Protein AF-A0A5C3QZ21-F1 (afdb_monomer)

Structure (mmCIF, N/CA/C/O backbone):
data_AF-A0A5C3QZ21-F1
#
_entry.id   AF-A0A5C3QZ21-F1
#
loop_
_atom_site.group_PDB
_atom_site.id
_atom_site.type_symbol
_atom_site.label_atom_id
_atom_site.label_alt_id
_atom_site.label_comp_id
_atom_site.label_asym_id
_atom_site.label_entity_id
_atom_site.label_seq_id
_atom_site.pdbx_PDB_ins_code
_atom_site.Cartn_x
_atom_site.Cartn_y
_atom_site.Cartn_z
_atom_site.occupancy
_atom_site.B_iso_or_equiv
_atom_site.auth_seq_id
_atom_site.auth_comp_id
_atom_site.auth_asym_id
_atom_site.auth_atom_id
_atom_site.pdbx_PDB_model_num
ATOM 1 N N . MET A 1 1 ? 13.013 0.382 -29.337 1.00 57.94 1 MET A N 1
ATOM 2 C CA . MET A 1 1 ? 13.578 0.564 -27.973 1.00 57.94 1 MET A CA 1
ATOM 3 C C . MET A 1 1 ? 12.840 1.622 -27.155 1.00 57.94 1 MET A C 1
ATOM 5 O O . MET A 1 1 ? 12.532 1.332 -26.008 1.00 57.94 1 MET A O 1
ATOM 9 N N . VAL A 1 2 ? 12.496 2.781 -27.731 1.00 67.44 2 VAL A N 1
ATOM 10 C CA . VAL A 1 2 ? 11.759 3.866 -27.044 1.00 67.44 2 VAL A CA 1
ATOM 11 C C . VAL A 1 2 ? 1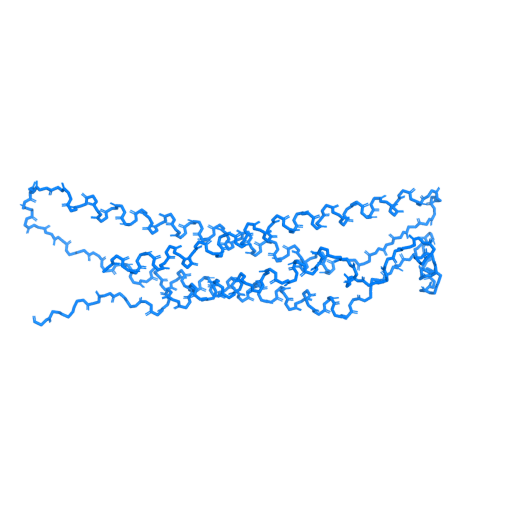0.455 3.378 -26.386 1.00 67.44 2 VAL A C 1
ATOM 13 O O . VAL A 1 2 ? 10.242 3.625 -25.206 1.00 67.44 2 VAL A O 1
ATOM 16 N N . SER A 1 3 ? 9.655 2.557 -27.076 1.00 82.06 3 SER A N 1
ATOM 17 C CA . SER A 1 3 ? 8.387 2.019 -26.542 1.00 82.06 3 SER A CA 1
ATOM 18 C C . SER A 1 3 ? 8.519 1.257 -25.203 1.00 82.06 3 SER A C 1
ATOM 20 O O . SER A 1 3 ? 7.665 1.410 -24.334 1.00 82.06 3 SER A O 1
ATOM 22 N N . ARG A 1 4 ? 9.615 0.512 -24.964 1.00 83.12 4 ARG A N 1
ATOM 23 C CA . ARG A 1 4 ? 9.797 -0.258 -23.711 1.00 83.12 4 ARG A CA 1
ATOM 24 C C . ARG A 1 4 ? 10.093 0.633 -22.506 1.00 83.12 4 ARG A C 1
ATOM 26 O O . ARG A 1 4 ? 9.581 0.360 -21.426 1.00 83.12 4 ARG A O 1
ATOM 33 N N . ALA A 1 5 ? 10.920 1.664 -22.682 1.00 81.38 5 ALA A N 1
ATOM 34 C CA . ALA A 1 5 ? 11.262 2.586 -21.601 1.00 81.38 5 ALA A CA 1
ATOM 35 C C . ALA A 1 5 ? 10.038 3.410 -21.177 1.00 81.38 5 ALA A C 1
ATOM 37 O O . ALA A 1 5 ? 9.769 3.533 -19.986 1.00 81.38 5 ALA A O 1
ATOM 38 N N . PHE A 1 6 ? 9.251 3.884 -22.147 1.00 85.88 6 PHE A N 1
ATOM 39 C CA . PHE A 1 6 ? 7.991 4.578 -21.876 1.00 85.88 6 PHE A CA 1
ATOM 40 C C . PHE A 1 6 ? 6.976 3.681 -21.155 1.00 85.88 6 PHE A C 1
ATOM 42 O O . PHE A 1 6 ? 6.402 4.111 -20.158 1.00 85.88 6 PHE A O 1
ATOM 49 N N . ALA A 1 7 ? 6.812 2.425 -21.590 1.00 88.69 7 ALA A N 1
ATOM 50 C CA . ALA A 1 7 ? 5.927 1.473 -20.917 1.00 88.69 7 ALA A CA 1
ATOM 51 C C . ALA A 1 7 ? 6.338 1.222 -19.455 1.00 88.69 7 ALA A C 1
ATOM 53 O O . ALA A 1 7 ? 5.483 1.207 -18.576 1.00 88.69 7 ALA A O 1
ATOM 54 N N . LEU A 1 8 ? 7.642 1.081 -19.179 1.00 87.31 8 LEU A N 1
ATOM 55 C CA . LEU A 1 8 ? 8.152 0.900 -17.814 1.00 87.31 8 LEU A CA 1
ATOM 56 C C . LEU A 1 8 ? 7.907 2.119 -16.930 1.00 87.31 8 LEU A C 1
ATOM 58 O O . LEU A 1 8 ? 7.457 1.962 -15.802 1.00 87.31 8 LEU A O 1
ATOM 62 N N . ILE A 1 9 ? 8.185 3.323 -17.433 1.00 88.31 9 ILE A N 1
ATOM 63 C CA . ILE A 1 9 ? 7.966 4.560 -16.673 1.00 88.31 9 ILE A CA 1
ATOM 64 C C . ILE A 1 9 ? 6.479 4.716 -16.336 1.00 88.31 9 ILE A C 1
ATOM 66 O O . ILE A 1 9 ? 6.147 5.034 -15.199 1.00 88.31 9 ILE A O 1
ATOM 70 N N . PHE A 1 10 ? 5.590 4.433 -17.292 1.00 91.50 10 PHE A N 1
ATOM 71 C CA . PHE A 1 10 ? 4.145 4.492 -17.076 1.00 91.50 10 PHE A CA 1
ATOM 72 C C . PHE A 1 10 ? 3.657 3.437 -16.071 1.00 91.50 10 PHE A C 1
ATOM 74 O O . PHE A 1 10 ? 2.868 3.743 -15.180 1.00 91.50 10 PHE A O 1
ATOM 81 N N . LEU A 1 11 ? 4.148 2.199 -16.174 1.00 91.81 11 LEU A N 1
ATOM 82 C CA . LEU A 1 11 ? 3.807 1.128 -15.233 1.00 91.81 11 LEU A CA 1
ATOM 83 C C . LEU A 1 11 ? 4.294 1.434 -13.813 1.00 91.81 11 LEU A C 1
ATOM 85 O O . LEU A 1 11 ? 3.572 1.159 -12.864 1.00 91.81 11 LEU A O 1
ATOM 89 N N . LEU A 1 12 ? 5.470 2.050 -13.669 1.00 89.88 12 LEU A N 1
ATOM 90 C CA . LEU A 1 12 ? 6.049 2.425 -12.377 1.00 89.88 12 LEU A CA 1
ATOM 91 C C . LEU A 1 12 ? 5.433 3.707 -11.790 1.00 89.88 12 LEU A C 1
ATOM 93 O O . LEU A 1 12 ? 5.387 3.856 -10.573 1.00 89.88 12 LEU A O 1
ATOM 97 N N . SER A 1 13 ? 4.907 4.632 -12.598 1.00 92.12 13 SER A N 1
ATOM 98 C CA . SER A 1 13 ? 4.327 5.877 -12.070 1.00 92.12 13 SER A CA 1
ATOM 99 C C . SER A 1 13 ? 3.035 5.654 -11.274 1.00 92.12 13 SER A C 1
ATOM 101 O O . SER A 1 13 ? 2.774 6.363 -10.304 1.00 92.12 13 SER A O 1
ATOM 103 N N . HIS A 1 14 ? 2.230 4.659 -11.656 1.00 91.94 14 HIS A N 1
ATOM 104 C CA . HIS A 1 14 ? 0.962 4.329 -10.996 1.00 91.94 14 HIS A CA 1
ATOM 105 C C . HIS A 1 14 ? 1.117 3.797 -9.559 1.00 91.94 14 HIS A C 1
ATOM 107 O O . HIS A 1 14 ? 0.496 4.371 -8.662 1.00 91.94 14 HIS A O 1
ATOM 113 N N . PRO A 1 15 ? 1.934 2.758 -9.282 1.00 89.38 15 PRO A N 1
ATOM 114 C CA . PRO A 1 15 ? 2.138 2.270 -7.920 1.00 89.38 15 PRO A CA 1
ATOM 115 C C . PRO A 1 15 ? 2.811 3.322 -7.034 1.00 89.38 15 PRO A C 1
ATOM 117 O O . PRO A 1 15 ? 2.528 3.369 -5.842 1.00 89.38 15 PRO A O 1
ATOM 120 N N . PHE A 1 16 ? 3.626 4.217 -7.603 1.00 92.75 16 PHE A N 1
ATOM 121 C CA . PHE A 1 16 ? 4.168 5.363 -6.872 1.00 92.75 16 PHE A CA 1
ATOM 122 C C . PHE A 1 16 ? 3.063 6.321 -6.401 1.00 92.75 16 PHE A C 1
ATOM 124 O O . PHE A 1 16 ? 2.959 6.601 -5.208 1.00 92.75 16 PHE A O 1
ATOM 131 N N . ALA A 1 17 ? 2.210 6.795 -7.316 1.00 94.94 17 ALA A N 1
ATOM 132 C CA . ALA A 1 17 ? 1.131 7.720 -6.972 1.00 94.94 17 ALA A CA 1
ATOM 133 C C . ALA A 1 17 ? 0.145 7.092 -5.974 1.00 94.94 17 ALA A C 1
ATOM 135 O O . ALA A 1 17 ? -0.210 7.709 -4.969 1.00 94.94 17 ALA A O 1
ATOM 136 N N . LEU A 1 18 ? -0.250 5.839 -6.212 1.00 91.62 18 LEU A N 1
ATOM 137 C CA . LEU A 1 18 ? -1.140 5.107 -5.315 1.00 91.62 18 LEU A CA 1
ATOM 138 C C . LEU A 1 18 ? -0.490 4.847 -3.956 1.00 91.62 18 LEU A C 1
ATOM 140 O O . LEU A 1 18 ? -1.166 4.977 -2.942 1.00 91.62 18 LEU A O 1
ATOM 144 N N . GLY A 1 19 ? 0.802 4.532 -3.906 1.00 90.06 19 GLY A N 1
ATOM 145 C CA . GLY A 1 19 ? 1.524 4.338 -2.653 1.00 90.06 19 GLY A CA 1
ATOM 146 C C . GLY A 1 19 ? 1.541 5.597 -1.779 1.00 90.06 19 GLY A C 1
ATOM 147 O O . GLY A 1 19 ? 1.258 5.503 -0.585 1.00 90.06 19 GLY A O 1
ATOM 148 N N . ILE A 1 20 ? 1.753 6.780 -2.372 1.00 93.19 20 ILE A N 1
ATOM 149 C CA . ILE A 1 20 ? 1.677 8.069 -1.659 1.00 93.19 20 ILE A CA 1
ATOM 150 C C . ILE A 1 20 ? 0.263 8.336 -1.142 1.00 93.19 20 ILE A C 1
ATOM 152 O O . ILE A 1 20 ? 0.100 8.707 0.020 1.00 93.19 20 ILE A O 1
ATOM 156 N N . ILE A 1 21 ? -0.759 8.132 -1.981 1.00 93.06 21 ILE A N 1
ATOM 157 C CA . ILE A 1 21 ? -2.159 8.322 -1.577 1.00 93.06 21 ILE A CA 1
ATOM 158 C C . ILE A 1 21 ? -2.499 7.394 -0.404 1.00 93.06 21 ILE A C 1
ATOM 160 O O . ILE A 1 21 ? -3.090 7.840 0.575 1.00 93.06 21 ILE A O 1
ATOM 164 N N . GLY A 1 22 ? -2.080 6.127 -0.462 1.00 87.94 22 GLY A N 1
ATOM 165 C CA . GLY A 1 22 ? -2.315 5.168 0.619 1.00 87.94 22 GLY A CA 1
ATOM 166 C C . GLY A 1 22 ? -1.595 5.525 1.910 1.00 87.94 22 GLY A C 1
ATOM 167 O O . GLY A 1 22 ? -2.180 5.414 2.983 1.00 87.94 22 GLY A O 1
ATOM 168 N N . LEU A 1 23 ? -0.364 6.026 1.815 1.00 88.25 23 LEU A N 1
ATOM 169 C CA . LEU A 1 23 ? 0.377 6.515 2.973 1.00 88.25 23 LEU A CA 1
ATOM 170 C C . LEU A 1 23 ? -0.319 7.726 3.615 1.00 88.25 23 LEU A C 1
ATOM 172 O O . LEU A 1 23 ? -0.488 7.760 4.832 1.00 88.25 23 LEU A O 1
ATOM 176 N N . ALA A 1 24 ? -0.784 8.683 2.808 1.00 90.69 24 ALA A N 1
ATOM 177 C CA . ALA A 1 24 ? -1.513 9.852 3.298 1.00 90.69 24 ALA A CA 1
ATOM 178 C C . ALA A 1 24 ? -2.844 9.466 3.968 1.00 90.69 24 ALA A C 1
ATOM 180 O O . ALA A 1 24 ? -3.137 9.928 5.071 1.00 90.69 24 ALA A O 1
ATOM 181 N N . LEU A 1 25 ? -3.626 8.581 3.338 1.00 89.31 25 LEU A N 1
ATOM 182 C CA . LEU A 1 25 ? -4.877 8.072 3.907 1.00 89.31 25 LEU A CA 1
ATOM 183 C C . LEU A 1 25 ? -4.639 7.295 5.209 1.00 89.31 25 LEU A C 1
ATOM 185 O O . LEU A 1 25 ? -5.408 7.458 6.155 1.00 89.31 25 LEU A O 1
ATOM 189 N N . GLY A 1 26 ? -3.563 6.505 5.277 1.00 85.44 26 GLY A N 1
ATOM 190 C CA . GLY A 1 26 ? -3.147 5.803 6.490 1.00 85.44 26 GLY A CA 1
ATOM 191 C C . GLY A 1 26 ? -2.875 6.767 7.645 1.00 85.44 26 GLY A C 1
ATOM 192 O O . GLY A 1 26 ? -3.439 6.603 8.723 1.00 85.44 26 GLY A O 1
ATOM 193 N N . ILE A 1 27 ? -2.097 7.829 7.412 1.00 88.00 27 ILE A N 1
ATOM 194 C CA . ILE A 1 27 ? -1.799 8.844 8.440 1.00 88.00 27 ILE A CA 1
ATOM 195 C C . ILE A 1 27 ? -3.074 9.548 8.924 1.00 88.00 27 ILE A C 1
ATOM 197 O O . ILE A 1 27 ? -3.270 9.696 10.130 1.00 88.00 27 ILE A O 1
ATOM 201 N N . VAL A 1 28 ? -3.965 9.946 8.010 1.00 89.56 28 VAL A N 1
ATOM 202 C CA . VAL A 1 28 ? -5.233 10.602 8.378 1.00 89.56 28 VAL A CA 1
ATOM 203 C C . VAL A 1 28 ? -6.127 9.665 9.195 1.00 89.56 28 VAL A C 1
ATOM 205 O O . VAL A 1 28 ? -6.754 10.098 10.163 1.00 89.56 28 VAL A O 1
ATOM 208 N N . ALA A 1 29 ? -6.177 8.377 8.846 1.00 84.19 29 ALA A N 1
ATOM 209 C CA . ALA A 1 29 ? -6.918 7.386 9.619 1.00 84.19 29 ALA A CA 1
ATOM 210 C C . ALA A 1 29 ? -6.348 7.235 11.041 1.00 84.19 29 ALA A C 1
ATOM 212 O O . ALA A 1 29 ? -7.118 7.213 12.001 1.00 84.19 29 ALA A O 1
ATOM 213 N N . LEU A 1 30 ? -5.017 7.209 11.186 1.00 83.44 30 LEU A N 1
ATOM 214 C CA . LEU A 1 30 ? -4.339 7.140 12.487 1.00 83.44 30 LEU A CA 1
ATOM 215 C C . LEU A 1 30 ? -4.636 8.363 13.367 1.00 83.44 30 LEU A C 1
ATOM 217 O O . LEU A 1 30 ? -4.886 8.212 14.561 1.00 83.44 30 LEU A O 1
ATOM 221 N N . GLN A 1 31 ? -4.658 9.565 12.785 1.00 89.44 31 GLN A N 1
ATOM 222 C CA . GLN A 1 31 ? -5.007 10.787 13.516 1.00 89.44 31 GLN A CA 1
ATOM 223 C C . GLN A 1 31 ? -6.442 10.740 14.044 1.00 89.44 31 GLN A C 1
ATOM 225 O O . GLN A 1 31 ? -6.661 10.984 15.227 1.00 89.44 31 GLN A O 1
ATOM 230 N N . ARG A 1 32 ? -7.409 10.345 13.205 1.00 85.88 32 ARG A N 1
ATOM 231 C CA . ARG A 1 32 ? -8.817 10.233 13.620 1.00 85.88 32 ARG A CA 1
ATOM 232 C C . ARG A 1 32 ? -9.031 9.178 14.703 1.00 85.88 32 ARG A C 1
ATOM 234 O O . ARG A 1 32 ? -9.816 9.403 15.616 1.00 85.88 32 ARG A O 1
ATOM 241 N N . LEU A 1 33 ? -8.315 8.056 14.628 1.00 80.88 33 LEU A N 1
ATOM 242 C CA . LEU A 1 33 ? -8.335 7.031 15.677 1.00 80.88 33 LEU A CA 1
ATOM 243 C C . LEU A 1 33 ? -7.851 7.596 17.019 1.00 80.88 33 LEU A C 1
ATOM 245 O O . LEU A 1 33 ? -8.489 7.374 18.046 1.00 80.88 33 LEU A O 1
ATOM 249 N N . ASN A 1 34 ? -6.770 8.378 17.002 1.00 85.25 34 ASN A N 1
ATOM 250 C CA . ASN A 1 34 ? -6.243 9.018 18.204 1.00 85.25 34 ASN A CA 1
ATOM 251 C C . ASN A 1 34 ? -7.202 10.089 18.764 1.00 85.25 34 ASN A C 1
ATOM 253 O O . ASN A 1 34 ? -7.391 10.174 19.974 1.00 85.25 34 ASN A O 1
ATOM 257 N N . GLU A 1 35 ? -7.857 10.872 17.901 1.00 89.06 35 GLU A N 1
ATOM 258 C CA . GLU A 1 35 ? -8.880 11.848 18.308 1.00 89.06 35 GLU A CA 1
ATOM 259 C C . GLU A 1 35 ? -10.107 11.176 18.945 1.00 89.06 35 GLU A C 1
ATOM 261 O O . GLU A 1 35 ? -10.605 11.653 19.966 1.00 89.06 35 GLU A O 1
ATOM 266 N N . GLU A 1 36 ? -10.589 10.058 18.384 1.00 83.38 36 GLU A N 1
ATOM 267 C CA . GLU A 1 36 ? -11.675 9.264 18.979 1.00 83.38 36 GLU A CA 1
ATOM 268 C C . GLU A 1 36 ? -11.282 8.757 20.374 1.00 83.38 36 GLU A C 1
ATOM 270 O O . GLU A 1 36 ? -12.063 8.881 21.318 1.00 83.38 36 GLU A O 1
ATOM 275 N N . GLN A 1 37 ? -10.051 8.260 20.529 1.00 82.56 37 GLN A N 1
ATOM 276 C CA . GLN A 1 37 ? -9.544 7.778 21.813 1.00 82.56 37 GLN A CA 1
ATOM 277 C C . GLN A 1 37 ? -9.415 8.906 22.849 1.00 82.56 37 GLN A C 1
ATOM 279 O O . GLN A 1 37 ? -9.810 8.738 24.002 1.00 82.56 37 GLN A O 1
ATOM 284 N N . GLN A 1 38 ? -8.934 10.084 22.446 1.00 85.62 38 GLN A N 1
ATOM 285 C CA . GLN A 1 38 ? -8.870 11.254 23.326 1.00 85.62 38 GLN A CA 1
ATOM 286 C C . GLN A 1 38 ? -10.258 11.744 23.748 1.00 85.62 38 GLN A C 1
ATOM 288 O O . GLN A 1 38 ? -10.446 12.108 24.908 1.00 85.62 38 GLN A O 1
ATOM 293 N N . ARG A 1 39 ? -11.245 11.719 22.842 1.00 84.12 39 ARG A N 1
ATOM 294 C CA . ARG A 1 39 ? -12.633 12.074 23.171 1.00 84.12 39 ARG A CA 1
ATOM 295 C C . ARG A 1 39 ? -13.217 11.127 24.212 1.00 84.12 39 ARG A C 1
ATOM 297 O O . ARG A 1 39 ? -13.789 11.605 25.183 1.00 84.12 39 ARG A O 1
ATOM 304 N N . LEU A 1 40 ? -13.026 9.816 24.053 1.00 79.69 40 LEU A N 1
ATOM 305 C CA . LEU A 1 40 ? -13.485 8.817 25.026 1.00 79.69 40 LEU A CA 1
ATOM 306 C C . LEU A 1 40 ? -12.853 9.029 26.409 1.00 79.69 40 LEU A C 1
ATOM 308 O O . LEU A 1 40 ? -13.553 9.029 27.423 1.00 79.69 40 LEU A O 1
ATOM 312 N N . ASN A 1 41 ? -11.548 9.300 26.448 1.00 81.19 41 ASN A N 1
ATOM 313 C CA . ASN A 1 41 ? -10.848 9.591 27.698 1.00 81.19 41 ASN A CA 1
ATOM 314 C C . ASN A 1 41 ? -11.344 10.894 28.348 1.00 81.19 41 ASN A C 1
ATOM 316 O O . ASN A 1 41 ? -11.433 10.969 29.568 1.00 81.19 41 ASN A O 1
ATOM 320 N N . GLY A 1 42 ? -11.725 11.900 27.553 1.00 82.56 42 GLY A N 1
ATOM 321 C CA . GLY A 1 42 ? -12.280 13.162 28.052 1.00 82.56 42 GLY A CA 1
ATOM 322 C C . GLY A 1 42 ? -13.637 13.021 28.755 1.00 82.56 42 GLY A C 1
ATOM 323 O O . GLY A 1 42 ? -13.908 13.759 29.699 1.00 82.56 42 GLY A O 1
ATOM 324 N N . PHE A 1 43 ? -14.472 12.058 28.349 1.00 77.94 43 PHE A N 1
ATOM 325 C CA . PHE A 1 43 ? -15.756 11.771 29.012 1.00 77.94 43 PHE A CA 1
ATOM 326 C C . PHE A 1 43 ? -15.611 10.952 30.298 1.00 77.94 43 PHE A C 1
ATOM 328 O O . PHE A 1 43 ? -16.535 10.897 31.109 1.00 77.94 43 PHE A O 1
ATOM 335 N N . SER A 1 44 ? -14.447 10.343 30.515 1.00 73.06 44 SER A N 1
ATOM 336 C CA . SER A 1 44 ? -14.138 9.547 31.702 1.00 73.06 44 SER A CA 1
ATOM 337 C C . SER A 1 44 ? -13.758 10.474 32.866 1.00 73.06 44 SER A C 1
ATOM 339 O O . SER A 1 44 ? -12.643 10.451 33.368 1.00 73.06 44 SER A O 1
ATOM 341 N N . SER A 1 45 ? -14.670 11.362 33.279 1.00 66.19 45 SER A N 1
ATOM 342 C CA . SER A 1 45 ? -14.452 12.264 34.425 1.00 66.19 45 SER A CA 1
ATOM 343 C C . SER A 1 45 ? -14.553 11.543 35.778 1.00 66.19 45 SER A C 1
ATOM 345 O O . SER A 1 45 ? -14.234 12.124 36.813 1.00 66.19 45 SER A O 1
ATOM 347 N N . SER A 1 46 ? -14.989 10.279 35.777 1.00 69.94 46 SER A N 1
ATOM 348 C CA . SER A 1 46 ? -14.884 9.383 36.926 1.00 69.94 46 SER A CA 1
ATOM 349 C C . SER A 1 46 ? -13.494 8.736 36.925 1.00 69.94 46 SER A C 1
ATOM 351 O O . SER A 1 46 ? -13.173 8.049 35.954 1.00 69.94 46 SER A O 1
ATOM 353 N N . PRO A 1 47 ? -12.681 8.898 37.986 1.00 73.31 47 PRO A N 1
ATOM 354 C CA . PRO A 1 47 ? -11.336 8.323 38.064 1.00 73.31 47 PRO A CA 1
ATOM 355 C C . PRO A 1 47 ? -11.304 6.784 38.058 1.00 73.31 47 PRO A C 1
ATOM 357 O O . PRO A 1 47 ? -10.218 6.216 38.046 1.00 73.31 47 PRO A O 1
ATOM 360 N N . ASP A 1 48 ? -12.462 6.115 38.059 1.00 80.75 48 ASP A N 1
ATOM 361 C CA . ASP A 1 48 ? -12.559 4.664 38.233 1.00 80.75 48 ASP A CA 1
ATOM 362 C C . ASP A 1 48 ? -13.041 3.904 36.986 1.00 80.75 48 ASP A C 1
ATOM 364 O O . ASP A 1 48 ? -13.072 2.679 37.002 1.00 80.75 48 ASP A O 1
ATOM 368 N N . VAL A 1 49 ? -13.410 4.579 35.887 1.00 74.62 49 VAL A N 1
ATOM 369 C CA . VAL A 1 49 ? -13.883 3.902 34.662 1.00 74.62 49 VAL A CA 1
ATOM 370 C C . VAL A 1 49 ? -12.903 4.123 33.518 1.00 74.62 49 VAL A C 1
ATOM 372 O O . VAL A 1 49 ? -12.726 5.245 33.051 1.00 74.62 49 VAL A O 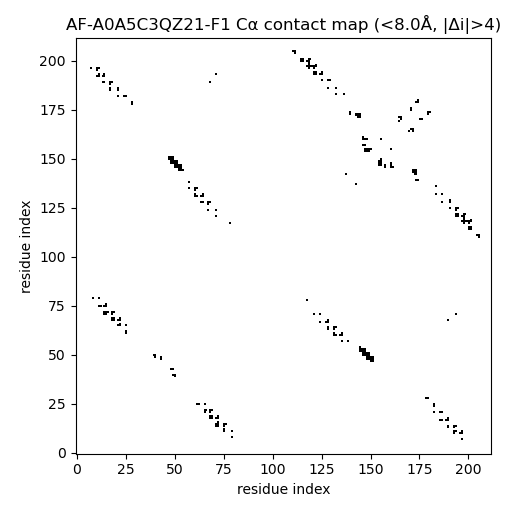1
ATOM 375 N N . THR A 1 50 ? -12.289 3.044 33.037 1.00 76.94 50 THR A N 1
ATOM 376 C CA . THR A 1 50 ? -11.429 3.062 31.850 1.00 76.94 50 THR A CA 1
ATOM 377 C C . THR A 1 50 ? -12.065 2.229 30.747 1.00 76.94 50 THR A C 1
ATOM 379 O O . THR A 1 50 ? -12.419 1.065 30.929 1.00 76.94 50 THR A O 1
ATOM 382 N N . PHE A 1 51 ? -12.241 2.835 29.577 1.00 73.19 51 PHE A N 1
ATOM 383 C CA . PHE A 1 51 ? -12.726 2.130 28.398 1.00 73.19 51 PHE A CA 1
ATOM 384 C C . PHE A 1 51 ? -11.519 1.620 27.618 1.00 73.19 51 PHE A C 1
ATOM 386 O O . PHE A 1 51 ? -10.797 2.399 26.993 1.00 73.19 51 PHE A O 1
ATOM 393 N N . THR A 1 52 ? -11.281 0.312 27.673 1.00 75.69 52 THR A N 1
ATOM 394 C CA . THR A 1 52 ? -10.243 -0.333 26.875 1.00 75.69 52 THR A CA 1
ATOM 395 C C . THR A 1 52 ? -10.891 -0.897 25.623 1.00 75.69 52 THR A C 1
ATOM 397 O O . THR A 1 52 ? -11.802 -1.724 25.641 1.00 75.69 52 THR A O 1
ATOM 400 N N . MET A 1 53 ? -10.459 -0.374 24.486 1.00 73.56 53 MET A N 1
ATOM 401 C CA . MET A 1 53 ? -10.952 -0.824 23.203 1.00 73.56 53 MET A CA 1
ATOM 402 C C . MET A 1 53 ? -9.861 -1.656 22.557 1.00 73.56 53 MET A C 1
ATOM 404 O O . MET A 1 53 ? -8.823 -1.116 22.172 1.00 73.56 53 MET A O 1
ATOM 408 N N . ASP A 1 54 ? -10.086 -2.964 22.462 1.00 77.50 54 ASP A N 1
ATOM 409 C CA . ASP A 1 54 ? -9.132 -3.860 21.822 1.00 77.50 54 ASP A CA 1
ATOM 410 C C . ASP A 1 54 ? -9.173 -3.647 20.303 1.00 77.50 54 ASP A C 1
ATOM 412 O O . ASP A 1 54 ? -9.953 -4.245 19.564 1.00 77.50 54 ASP A O 1
ATOM 416 N N . GLN A 1 55 ? -8.385 -2.674 19.848 1.00 79.31 55 GLN A N 1
ATOM 417 C CA . GLN A 1 55 ? -8.164 -2.372 18.433 1.00 79.31 55 GLN A CA 1
ATOM 418 C C . GLN A 1 55 ? -6.755 -2.759 17.979 1.00 79.31 55 GLN A C 1
ATOM 420 O O . GLN A 1 55 ? -6.341 -2.383 16.879 1.00 79.31 55 GLN A O 1
ATOM 425 N N . SER A 1 56 ? -6.004 -3.463 18.828 1.00 83.19 56 SER A N 1
ATOM 426 C CA . SER A 1 56 ? -4.585 -3.757 18.620 1.00 83.19 56 SER A CA 1
ATOM 427 C C . SER A 1 56 ? -4.344 -4.456 17.274 1.00 83.19 56 SER A C 1
ATOM 429 O O . SER A 1 56 ? -3.490 -4.029 16.490 1.00 83.19 56 SER A O 1
ATOM 431 N N . ASP A 1 57 ? -5.189 -5.430 16.945 1.00 83.19 57 ASP A N 1
ATOM 432 C CA . ASP A 1 57 ? -5.116 -6.203 15.706 1.00 83.19 57 ASP A CA 1
ATOM 433 C C . ASP A 1 57 ? -5.413 -5.373 14.452 1.00 83.19 57 ASP A C 1
ATOM 435 O O . ASP A 1 57 ? -4.664 -5.409 13.469 1.00 83.19 57 ASP A O 1
ATOM 439 N N . MET A 1 58 ? -6.480 -4.568 14.478 1.00 84.19 58 MET A N 1
ATOM 440 C CA . MET A 1 58 ? -6.847 -3.719 13.341 1.00 84.19 58 MET A CA 1
ATOM 441 C C . MET A 1 58 ? -5.796 -2.625 13.110 1.00 84.19 58 MET A C 1
ATOM 443 O O . MET A 1 58 ? -5.442 -2.307 11.968 1.00 84.19 58 MET A O 1
ATOM 447 N N . PHE A 1 59 ? -5.265 -2.059 14.194 1.00 85.06 59 PHE A N 1
ATOM 448 C CA . PHE A 1 59 ? -4.210 -1.058 14.133 1.00 85.06 59 PHE A CA 1
ATOM 449 C C . PHE A 1 59 ? -2.928 -1.647 13.539 1.00 85.06 59 PHE A C 1
ATOM 451 O O . PHE A 1 59 ? -2.367 -1.082 12.601 1.00 85.06 59 PHE A O 1
ATOM 458 N N . SER A 1 60 ? -2.522 -2.832 13.997 1.00 88.31 60 SER A N 1
ATOM 459 C CA . SER A 1 60 ? -1.383 -3.566 13.442 1.00 88.31 60 SER A CA 1
ATOM 460 C C . SER A 1 60 ? -1.559 -3.857 11.943 1.00 88.31 60 SER A C 1
ATOM 462 O O . SER A 1 60 ? -0.668 -3.568 11.138 1.00 88.31 60 SER A O 1
ATOM 464 N N . ALA A 1 61 ? -2.741 -4.330 11.528 1.00 90.12 61 ALA A N 1
ATOM 465 C CA . ALA A 1 61 ? -3.041 -4.611 10.122 1.00 90.12 61 ALA A CA 1
ATOM 466 C C . ALA A 1 61 ? -2.980 -3.349 9.238 1.00 90.12 61 ALA A C 1
ATOM 468 O O . ALA A 1 61 ? -2.350 -3.351 8.177 1.00 90.12 61 ALA A O 1
ATOM 469 N N . SER A 1 62 ? -3.590 -2.247 9.681 1.00 87.75 62 SER A N 1
ATOM 470 C CA . SER A 1 62 ? -3.582 -0.970 8.946 1.00 87.75 62 SER A CA 1
ATOM 471 C C . SER A 1 62 ? -2.192 -0.322 8.885 1.00 87.75 62 SER A C 1
ATOM 473 O O . SER A 1 62 ? -1.790 0.200 7.836 1.00 87.75 62 SER A O 1
ATOM 475 N N . MET A 1 63 ? -1.410 -0.419 9.963 1.00 91.31 63 MET A N 1
ATOM 476 C CA . MET A 1 63 ? -0.012 0.003 9.980 1.00 91.31 63 MET A CA 1
ATOM 477 C C . MET A 1 63 ? 0.818 -0.825 8.992 1.00 91.31 63 MET A C 1
ATOM 479 O O . MET A 1 63 ? 1.594 -0.255 8.226 1.00 91.31 63 MET A O 1
ATOM 483 N N . SER A 1 64 ? 0.600 -2.143 8.929 1.00 94.50 64 SER A N 1
ATOM 484 C CA . SER A 1 64 ? 1.265 -3.027 7.964 1.00 94.50 64 SER A CA 1
ATOM 485 C C . SER A 1 64 ? 1.010 -2.602 6.513 1.00 94.50 64 SER A C 1
ATOM 487 O O . SER A 1 64 ? 1.951 -2.505 5.727 1.00 94.50 64 SER A O 1
ATOM 489 N N . ILE A 1 65 ? -0.238 -2.26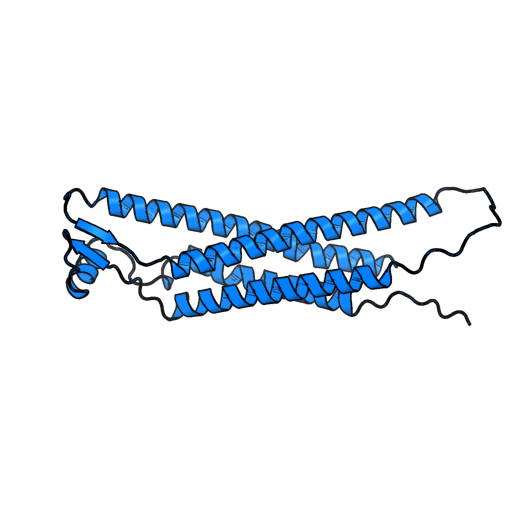5 6.164 1.00 91.75 65 ILE A N 1
ATOM 490 C CA . ILE A 1 65 ? -0.599 -1.765 4.824 1.00 91.75 65 ILE A CA 1
ATOM 491 C C . ILE A 1 65 ? 0.108 -0.438 4.525 1.00 91.75 65 ILE A C 1
ATOM 493 O O . ILE A 1 65 ? 0.655 -0.257 3.437 1.00 91.75 65 ILE A O 1
ATOM 497 N N . THR A 1 66 ? 0.135 0.481 5.495 1.00 91.69 66 THR A N 1
ATOM 498 C CA . THR A 1 66 ? 0.795 1.789 5.352 1.00 91.69 66 THR A CA 1
ATOM 499 C C . THR A 1 66 ? 2.294 1.622 5.099 1.00 91.69 66 THR A C 1
ATOM 501 O O . THR A 1 66 ? 2.845 2.230 4.178 1.00 91.69 66 THR A O 1
ATOM 504 N N . VAL A 1 67 ? 2.946 0.743 5.867 1.00 94.75 67 VAL A N 1
ATOM 505 C CA . VAL A 1 67 ? 4.365 0.405 5.702 1.00 94.75 67 VAL A CA 1
ATOM 506 C C . VAL A 1 67 ? 4.611 -0.237 4.338 1.00 94.75 67 VAL A C 1
ATOM 508 O O . VAL A 1 67 ? 5.514 0.197 3.624 1.00 94.75 67 VAL A O 1
ATOM 511 N N . ALA A 1 68 ? 3.789 -1.204 3.925 1.00 94.25 68 ALA A N 1
ATOM 512 C CA . ALA A 1 68 ? 3.918 -1.853 2.623 1.00 94.25 68 ALA A CA 1
ATOM 513 C C . ALA A 1 68 ? 3.790 -0.847 1.460 1.00 94.25 68 ALA A C 1
ATOM 515 O O . ALA A 1 68 ? 4.634 -0.837 0.562 1.00 94.25 68 ALA A O 1
ATOM 516 N N . CYS A 1 69 ? 2.812 0.066 1.501 1.00 92.88 69 CYS A N 1
ATOM 517 C CA . CYS A 1 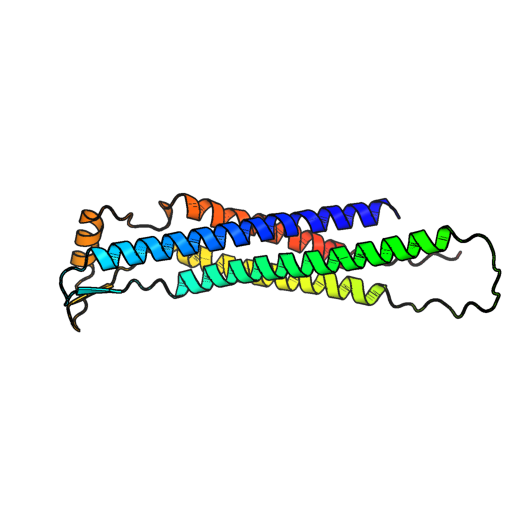69 ? 2.667 1.152 0.523 1.00 92.88 69 CYS A CA 1
ATOM 518 C C . CYS A 1 69 ? 3.882 2.096 0.503 1.00 92.88 69 CYS A C 1
ATOM 520 O O . CYS A 1 69 ? 4.354 2.480 -0.572 1.00 92.88 69 CYS A O 1
ATOM 522 N N . GLY A 1 70 ? 4.426 2.440 1.674 1.00 93.06 70 GLY A N 1
ATOM 523 C CA . GLY A 1 70 ? 5.645 3.243 1.790 1.00 93.06 70 GLY A CA 1
ATOM 524 C C . GLY A 1 70 ? 6.859 2.557 1.160 1.00 93.06 70 GLY A C 1
ATOM 525 O O . GLY A 1 70 ? 7.578 3.169 0.368 1.00 93.06 70 GLY A O 1
ATOM 526 N N . VAL A 1 71 ? 7.050 1.262 1.434 1.00 95.94 71 VAL A N 1
ATOM 527 C CA . VAL A 1 71 ? 8.139 0.459 0.856 1.00 95.94 71 VAL A CA 1
ATOM 528 C C . VAL A 1 71 ? 7.987 0.330 -0.661 1.00 95.94 71 VAL A C 1
ATOM 530 O O . VAL A 1 71 ? 8.970 0.511 -1.380 1.00 95.94 71 VAL A O 1
ATOM 533 N N . ILE A 1 72 ? 6.772 0.093 -1.171 1.00 94.25 72 ILE A N 1
ATOM 534 C CA . ILE A 1 72 ? 6.497 0.069 -2.618 1.00 94.25 72 ILE A CA 1
ATOM 535 C C . ILE A 1 72 ? 6.846 1.418 -3.250 1.00 94.25 72 ILE A C 1
ATOM 537 O O . ILE A 1 72 ? 7.544 1.449 -4.264 1.00 94.25 72 ILE A O 1
ATOM 541 N N . THR A 1 73 ? 6.433 2.534 -2.643 1.00 94.50 73 THR A N 1
ATOM 542 C CA . THR A 1 73 ? 6.738 3.891 -3.131 1.00 94.50 73 THR A CA 1
ATOM 543 C C . THR A 1 73 ? 8.245 4.126 -3.202 1.00 94.50 73 THR A C 1
ATOM 545 O O . THR A 1 73 ? 8.768 4.566 -4.232 1.00 94.50 73 THR A O 1
ATOM 548 N N . LEU A 1 74 ? 8.965 3.782 -2.132 1.00 96.12 74 LEU A N 1
ATOM 549 C CA . LEU A 1 74 ? 10.414 3.937 -2.050 1.00 96.12 74 LEU A CA 1
ATOM 550 C C . LEU A 1 74 ? 11.123 3.079 -3.105 1.00 96.12 74 LEU A C 1
ATOM 552 O O . LEU A 1 74 ? 11.947 3.584 -3.868 1.00 96.12 74 LEU A O 1
ATOM 556 N N . TRP A 1 75 ? 10.761 1.799 -3.202 1.00 95.94 75 TRP A N 1
ATOM 557 C CA . TRP A 1 75 ? 11.350 0.868 -4.163 1.00 95.94 75 TRP A CA 1
ATOM 558 C C . TRP A 1 75 ? 11.078 1.276 -5.617 1.00 95.94 75 TRP A C 1
ATOM 560 O O . TRP A 1 75 ? 11.969 1.207 -6.471 1.00 95.94 75 TRP A O 1
ATOM 570 N N . THR A 1 76 ? 9.873 1.778 -5.886 1.00 94.12 76 THR A N 1
ATOM 571 C CA . THR A 1 76 ? 9.465 2.313 -7.191 1.00 94.12 76 THR A CA 1
ATOM 572 C C . THR A 1 76 ? 10.265 3.551 -7.567 1.00 94.12 76 THR A C 1
ATOM 574 O O . THR A 1 76 ? 10.736 3.666 -8.702 1.00 94.12 76 THR A O 1
ATOM 577 N N . THR A 1 77 ? 10.500 4.441 -6.603 1.00 93.06 77 THR A N 1
ATOM 578 C CA . THR A 1 77 ? 11.328 5.638 -6.789 1.00 93.06 77 THR A CA 1
ATOM 579 C C . THR A 1 77 ? 12.764 5.252 -7.132 1.00 93.06 77 THR A C 1
ATOM 581 O O . THR A 1 77 ? 13.300 5.700 -8.145 1.00 93.06 77 THR A O 1
ATOM 584 N N . VAL A 1 78 ? 13.366 4.355 -6.343 1.00 93.88 78 VAL A N 1
ATOM 585 C CA . VAL A 1 78 ? 14.732 3.861 -6.576 1.00 93.88 78 VAL A CA 1
ATOM 586 C C . VAL A 1 78 ? 14.844 3.203 -7.953 1.00 93.88 78 VAL A C 1
ATOM 588 O O . VAL A 1 78 ? 15.742 3.536 -8.726 1.00 93.88 78 VAL A O 1
ATOM 591 N N . SER A 1 79 ? 13.907 2.320 -8.305 1.00 91.56 79 SER A N 1
ATOM 592 C CA . SER A 1 79 ? 13.894 1.636 -9.604 1.00 91.56 79 SER A CA 1
ATOM 593 C C . SER A 1 79 ? 13.786 2.623 -10.771 1.00 91.56 79 SER A C 1
ATOM 595 O O . SER A 1 79 ? 14.533 2.518 -11.744 1.00 91.56 79 SER A O 1
ATOM 597 N N . SER A 1 80 ? 12.907 3.621 -10.654 1.00 89.88 80 SER A N 1
ATOM 598 C CA . SER A 1 80 ? 12.702 4.647 -11.682 1.00 89.88 80 SER A CA 1
ATOM 599 C C . SER A 1 80 ? 13.944 5.520 -11.873 1.00 89.88 80 SER A C 1
ATOM 601 O O . SER A 1 80 ? 14.352 5.773 -13.007 1.00 89.88 80 SER A O 1
ATOM 603 N N . VAL A 1 81 ? 14.601 5.929 -10.782 1.00 91.06 81 VAL A N 1
ATOM 604 C CA . VAL A 1 81 ? 15.856 6.696 -10.837 1.00 91.06 81 VAL A CA 1
ATOM 605 C C . VAL A 1 81 ? 16.957 5.886 -11.522 1.00 91.06 81 VAL A C 1
ATOM 607 O O . VAL A 1 81 ? 17.623 6.405 -12.419 1.00 91.06 81 VAL A O 1
ATOM 610 N N . LEU A 1 82 ? 17.116 4.607 -11.170 1.00 89.56 82 LEU A N 1
ATOM 611 C CA . LEU A 1 82 ? 18.113 3.731 -11.793 1.00 89.56 82 LEU A CA 1
ATOM 612 C C . LEU A 1 82 ? 17.874 3.563 -13.303 1.00 89.56 82 LEU A C 1
ATOM 614 O O . LEU A 1 82 ? 18.824 3.658 -14.084 1.00 89.56 82 LEU A O 1
ATOM 618 N N . LEU A 1 83 ? 16.617 3.384 -13.728 1.00 86.44 83 LEU A N 1
ATOM 619 C CA . LEU A 1 83 ? 16.251 3.300 -15.148 1.00 86.44 83 LEU A CA 1
ATOM 620 C C . LEU A 1 83 ? 16.524 4.616 -15.892 1.00 86.44 83 LEU A C 1
ATOM 622 O O . LEU A 1 83 ? 17.091 4.604 -16.987 1.00 86.44 83 LEU A O 1
ATOM 626 N N . CYS A 1 84 ? 16.192 5.759 -15.288 1.00 86.88 84 CYS A N 1
ATOM 627 C CA . CYS A 1 84 ? 16.485 7.080 -15.844 1.00 86.88 84 CYS A CA 1
ATOM 628 C C . CYS A 1 84 ? 17.994 7.329 -15.990 1.00 86.88 84 CYS A C 1
ATOM 630 O O . CYS A 1 84 ? 18.438 7.880 -17.002 1.00 86.88 84 CYS A O 1
ATOM 632 N N . MET A 1 85 ? 18.798 6.908 -15.009 1.00 88.19 85 MET A N 1
ATOM 633 C CA . MET A 1 85 ? 20.257 7.018 -15.073 1.00 88.19 85 MET A CA 1
ATOM 634 C C . MET A 1 85 ? 20.846 6.151 -16.192 1.00 88.19 85 MET A C 1
ATOM 636 O O . MET A 1 85 ? 21.717 6.628 -16.923 1.00 88.19 85 MET A O 1
ATOM 640 N N . ASP A 1 86 ? 20.370 4.915 -16.371 1.00 86.00 86 ASP A N 1
ATOM 641 C CA . ASP A 1 86 ? 20.815 4.051 -17.473 1.00 86.00 86 ASP A CA 1
ATOM 642 C C . ASP A 1 86 ? 20.425 4.630 -18.843 1.00 86.00 86 ASP A C 1
ATOM 644 O O . ASP A 1 86 ? 21.246 4.690 -19.764 1.00 86.00 86 ASP A O 1
ATOM 648 N N . HIS A 1 87 ? 19.203 5.161 -18.958 1.00 84.19 87 HIS A N 1
ATOM 649 C CA . HIS A 1 87 ? 18.740 5.826 -20.174 1.00 84.19 87 HIS A CA 1
ATOM 650 C C . HIS A 1 87 ? 19.605 7.048 -20.531 1.00 84.19 87 HIS A C 1
ATOM 652 O O . HIS A 1 87 ? 20.057 7.177 -21.672 1.00 84.19 87 HIS A O 1
ATOM 658 N N . ARG A 1 88 ? 19.915 7.919 -19.556 1.00 86.50 88 ARG A N 1
ATOM 659 C CA . ARG A 1 88 ? 20.802 9.078 -19.777 1.00 86.50 88 ARG A CA 1
ATOM 660 C C . ARG A 1 88 ? 22.214 8.659 -20.191 1.00 86.50 88 ARG A C 1
ATOM 662 O O . ARG A 1 88 ? 22.777 9.270 -21.099 1.00 86.50 88 ARG A O 1
ATOM 669 N N . ARG A 1 89 ? 22.775 7.609 -19.578 1.00 86.06 89 ARG A N 1
ATOM 670 C CA . ARG A 1 89 ? 24.114 7.091 -19.925 1.00 86.06 89 ARG A CA 1
ATOM 671 C C . ARG A 1 89 ? 24.183 6.610 -21.375 1.00 86.06 89 ARG A C 1
ATOM 673 O O . ARG A 1 89 ? 25.176 6.882 -22.046 1.00 86.06 89 ARG A O 1
ATOM 680 N N . LYS A 1 90 ? 23.139 5.936 -21.872 1.00 82.69 90 LYS A N 1
ATOM 681 C CA . LYS A 1 90 ? 23.060 5.496 -23.278 1.00 82.69 90 LYS A CA 1
ATOM 682 C C . LYS A 1 90 ? 23.005 6.681 -24.240 1.00 82.69 90 LYS A C 1
ATOM 684 O O . LYS A 1 90 ? 23.766 6.710 -25.203 1.00 82.69 90 LYS A O 1
ATOM 689 N N . HIS A 1 91 ? 22.179 7.686 -23.946 1.00 81.75 91 HIS A N 1
ATOM 690 C CA . HIS A 1 91 ? 22.054 8.867 -24.803 1.00 81.75 91 HIS A CA 1
ATOM 691 C C . HIS A 1 91 ? 23.344 9.707 -24.853 1.00 81.75 91 HIS A C 1
ATOM 693 O O . HIS A 1 91 ? 23.721 10.199 -25.913 1.00 81.75 91 HIS A O 1
ATOM 699 N N . GLN A 1 92 ? 24.075 9.833 -23.739 1.00 86.44 92 GLN A N 1
ATOM 700 C CA . GLN A 1 92 ? 25.361 10.547 -23.719 1.00 86.44 92 GLN A CA 1
ATOM 701 C C . GLN A 1 92 ? 26.454 9.870 -24.559 1.00 86.44 92 GLN A C 1
ATOM 703 O O . GLN A 1 92 ? 27.331 10.559 -25.075 1.00 86.44 92 GLN A O 1
ATOM 708 N N . ARG A 1 93 ? 26.419 8.539 -24.714 1.00 78.50 93 ARG A N 1
ATOM 709 C CA . ARG A 1 93 ? 27.397 7.815 -25.544 1.00 78.50 93 ARG A CA 1
ATOM 710 C C . ARG A 1 93 ? 27.189 8.045 -27.041 1.00 78.50 93 ARG A C 1
ATOM 712 O O . ARG A 1 93 ? 28.167 8.071 -27.775 1.00 78.50 93 ARG A O 1
ATOM 719 N N . LEU A 1 94 ? 25.948 8.259 -27.477 1.00 77.75 94 LEU A N 1
ATOM 720 C CA . LEU A 1 94 ? 25.607 8.492 -28.887 1.00 77.75 94 LEU A CA 1
ATOM 721 C C . LEU A 1 94 ? 26.029 9.884 -29.393 1.00 77.75 94 LEU A C 1
ATOM 723 O O . LEU A 1 94 ? 26.197 10.069 -30.591 1.00 77.75 94 LEU A O 1
ATOM 727 N N . GLY A 1 95 ? 26.228 10.854 -28.495 1.00 76.88 95 GLY A N 1
ATOM 728 C CA . GLY A 1 95 ? 26.552 12.241 -28.849 1.00 76.88 95 GLY A CA 1
ATOM 729 C C . GLY A 1 95 ? 28.043 12.582 -28.952 1.00 76.88 95 GLY A C 1
ATOM 730 O O . GLY A 1 95 ? 28.360 13.751 -29.147 1.00 76.88 95 GLY A O 1
ATOM 731 N N . LYS A 1 96 ? 28.969 11.623 -28.788 1.00 75.69 96 LYS A N 1
ATOM 732 C CA . LYS A 1 96 ? 30.416 11.872 -28.938 1.00 75.69 96 LYS A CA 1
ATOM 733 C C . LYS A 1 96 ? 30.923 11.341 -30.287 1.00 75.69 96 LYS A C 1
ATOM 735 O O . LYS A 1 96 ? 31.312 10.175 -30.360 1.00 75.69 96 LYS A O 1
ATOM 740 N N . PRO A 1 97 ? 30.934 12.169 -31.351 1.00 66.69 97 PRO A N 1
ATOM 741 C CA . PRO A 1 97 ? 31.573 11.812 -32.608 1.00 66.69 97 PRO A CA 1
ATOM 742 C C . PRO A 1 97 ? 33.093 11.773 -32.408 1.00 66.69 97 PRO A C 1
ATOM 744 O O . PRO A 1 97 ? 33.705 12.762 -32.016 1.00 66.69 97 PRO A O 1
ATOM 747 N N . GLY A 1 98 ? 33.706 10.625 -32.686 1.00 67.62 98 GLY A N 1
ATOM 748 C CA . GLY A 1 98 ? 35.150 10.536 -32.888 1.00 67.62 98 GLY A CA 1
ATOM 749 C C . GLY A 1 98 ? 35.964 10.173 -31.648 1.00 67.62 98 GLY A C 1
ATOM 750 O O . GLY A 1 98 ? 36.377 11.028 -30.872 1.00 67.62 98 GLY A O 1
ATOM 751 N N . LYS A 1 99 ? 36.263 8.879 -31.528 1.00 58.06 99 LYS A N 1
ATOM 752 C CA . LYS A 1 99 ? 37.619 8.333 -31.337 1.00 58.06 99 LYS A CA 1
ATOM 753 C C . LYS A 1 99 ? 37.505 6.813 -31.424 1.00 58.06 99 LYS A C 1
ATOM 755 O O . LYS A 1 99 ? 37.040 6.154 -30.502 1.00 58.06 99 LYS A O 1
ATOM 760 N N . LYS A 1 100 ? 37.864 6.295 -32.599 1.00 58.62 100 LYS A N 1
ATOM 761 C CA . LYS A 1 100 ? 37.990 4.876 -32.934 1.00 58.62 100 LYS A CA 1
ATOM 762 C C . LYS A 1 100 ? 39.038 4.281 -31.980 1.00 58.62 100 LYS A C 1
ATOM 764 O O . LYS A 1 100 ? 40.228 4.492 -32.181 1.00 58.62 100 LYS A O 1
ATOM 769 N N . LEU A 1 101 ? 38.608 3.656 -30.884 1.00 57.25 101 LEU A N 1
ATOM 770 C CA . LEU A 1 101 ? 39.500 2.922 -29.988 1.00 57.25 101 LEU A CA 1
ATOM 771 C C . LEU A 1 101 ? 39.230 1.434 -30.206 1.00 57.25 101 LEU A C 1
ATOM 773 O O . LEU A 1 101 ? 38.252 0.885 -29.712 1.00 57.25 101 LEU A O 1
ATOM 777 N N . GLU A 1 102 ? 40.097 0.818 -31.000 1.00 61.31 102 GLU A N 1
ATOM 778 C CA . GLU A 1 102 ? 40.011 -0.545 -31.542 1.00 61.31 102 GLU A CA 1
ATOM 779 C C . GLU A 1 102 ? 40.232 -1.662 -30.499 1.00 61.31 102 GLU A C 1
ATOM 781 O O . GLU A 1 102 ? 40.362 -2.825 -30.849 1.00 61.31 102 GLU A O 1
ATOM 786 N N . ASN A 1 103 ? 40.213 -1.337 -29.203 1.00 59.81 103 ASN A N 1
ATOM 787 C CA . ASN A 1 103 ? 40.377 -2.291 -28.103 1.00 59.81 103 ASN A CA 1
ATOM 788 C C . ASN A 1 103 ? 39.130 -2.288 -27.204 1.00 59.81 103 ASN A C 1
ATOM 790 O O . ASN A 1 103 ? 39.205 -2.009 -26.005 1.00 59.81 103 ASN A O 1
ATOM 794 N N . GLU A 1 104 ? 37.951 -2.540 -27.780 1.00 57.50 104 GLU A N 1
ATOM 795 C CA . GLU A 1 104 ? 36.709 -2.630 -27.009 1.00 57.50 104 GLU A CA 1
ATOM 796 C C . GLU A 1 104 ? 36.586 -4.025 -26.375 1.00 57.50 104 GLU A C 1
ATOM 798 O O . GLU A 1 104 ? 36.042 -4.974 -26.937 1.00 57.50 104 GLU A O 1
ATOM 803 N N . VAL A 1 105 ? 37.132 -4.142 -25.161 1.00 62.78 105 VAL A N 1
ATOM 804 C CA . VAL A 1 105 ? 36.840 -5.234 -24.228 1.00 62.78 105 VAL A CA 1
ATOM 805 C C . VAL A 1 105 ? 35.319 -5.372 -24.118 1.00 62.78 105 VAL A C 1
ATOM 807 O O . VAL A 1 105 ? 34.639 -4.483 -23.604 1.00 62.78 105 VAL A O 1
ATOM 810 N N . SER A 1 106 ? 34.810 -6.495 -24.632 1.00 56.78 106 SER A N 1
ATOM 811 C CA . SER A 1 106 ? 33.393 -6.854 -24.740 1.00 56.78 106 SER A CA 1
ATOM 812 C C . SER A 1 106 ? 32.540 -6.351 -23.561 1.00 56.78 106 SER A C 1
ATOM 814 O O . SER A 1 106 ? 32.844 -6.664 -22.401 1.00 56.78 106 SER A O 1
ATOM 816 N N . PRO A 1 107 ? 31.438 -5.619 -23.813 1.00 55.06 107 PRO A N 1
ATOM 817 C CA . PRO A 1 107 ? 30.602 -5.081 -22.754 1.00 55.06 107 PRO A CA 1
ATOM 818 C C . PRO A 1 107 ? 29.994 -6.219 -21.925 1.00 55.06 107 PRO A C 1
ATOM 820 O O . PRO A 1 107 ? 29.231 -7.055 -22.409 1.00 55.06 107 PRO A O 1
ATOM 823 N N . ARG A 1 108 ? 30.351 -6.232 -20.635 1.00 52.25 108 ARG A N 1
ATOM 824 C CA . ARG A 1 108 ? 29.831 -7.125 -19.589 1.00 52.25 108 ARG A CA 1
ATOM 825 C C . ARG A 1 108 ? 28.319 -7.352 -19.740 1.00 52.25 108 ARG A C 1
ATOM 827 O O . ARG A 1 108 ? 27.514 -6.477 -19.420 1.00 52.25 108 ARG A O 1
ATOM 834 N N . ARG A 1 109 ? 27.949 -8.587 -20.104 1.00 54.28 109 ARG A N 1
ATOM 835 C CA . ARG A 1 109 ? 26.615 -9.216 -19.994 1.00 54.28 109 ARG A CA 1
ATOM 836 C C . ARG A 1 109 ? 26.089 -9.229 -18.539 1.00 54.28 109 ARG A C 1
ATOM 838 O O . ARG A 1 109 ? 25.942 -10.291 -17.941 1.00 54.28 109 ARG A O 1
ATOM 845 N N . ARG A 1 110 ? 25.824 -8.072 -17.922 1.00 54.03 110 ARG A N 1
ATOM 846 C CA . ARG A 1 110 ? 25.291 -7.988 -16.540 1.00 54.03 110 ARG A CA 1
ATOM 847 C C . ARG A 1 110 ? 23.869 -7.432 -16.412 1.00 54.03 110 ARG A C 1
ATOM 849 O O . ARG A 1 110 ? 23.338 -7.473 -15.310 1.00 54.03 110 ARG A O 1
ATOM 856 N N . SER A 1 111 ? 23.222 -6.977 -17.489 1.00 60.88 111 SER A N 1
ATOM 857 C CA . SER A 1 111 ? 21.908 -6.307 -17.368 1.00 60.88 111 SER A CA 1
ATOM 858 C C . SER A 1 111 ? 20.733 -7.267 -17.105 1.00 60.88 111 SER A C 1
ATOM 860 O O . SER A 1 111 ? 19.847 -6.934 -16.327 1.00 60.88 111 SER A O 1
ATOM 862 N N . GLY A 1 112 ? 20.752 -8.499 -17.631 1.00 64.62 112 GLY A N 1
ATOM 863 C CA . GLY A 1 112 ? 19.573 -9.380 -17.566 1.00 64.62 112 GLY A CA 1
ATOM 864 C C . GLY A 1 112 ? 19.242 -9.973 -16.187 1.00 64.62 112 GLY A C 1
ATOM 865 O O . GLY A 1 112 ? 18.105 -10.377 -15.956 1.00 64.62 112 GLY A O 1
ATOM 866 N N . ARG A 1 113 ? 20.207 -10.052 -15.256 1.00 71.38 113 ARG A N 1
ATOM 867 C CA . ARG A 1 113 ? 19.960 -10.627 -13.916 1.00 71.38 113 ARG A CA 1
ATOM 868 C C . ARG A 1 113 ? 19.332 -9.609 -12.960 1.00 71.38 113 ARG A C 1
ATOM 870 O O . ARG A 1 113 ? 18.510 -9.993 -12.142 1.00 71.38 113 ARG A O 1
ATOM 877 N N . SER A 1 114 ? 19.677 -8.327 -13.103 1.00 81.38 114 SER A N 1
ATOM 878 C CA . SER A 1 114 ? 19.158 -7.252 -12.245 1.00 81.38 114 SER A CA 1
ATOM 879 C C . SER A 1 114 ? 17.671 -6.978 -12.488 1.00 81.38 114 SER A C 1
ATOM 881 O O . SER A 1 114 ? 16.941 -6.725 -11.535 1.00 81.38 114 SER A O 1
ATOM 883 N N . GLU A 1 115 ? 17.215 -7.065 -13.742 1.00 82.62 115 GLU A N 1
ATOM 884 C CA . GLU A 1 115 ? 15.815 -6.802 -14.123 1.00 82.62 115 GLU A CA 1
ATOM 885 C C . GLU A 1 115 ? 14.860 -7.843 -13.516 1.00 82.62 115 GLU A C 1
ATOM 887 O O . GLU A 1 115 ? 13.835 -7.496 -12.930 1.00 82.62 115 GLU A O 1
ATOM 892 N N . LYS A 1 116 ? 15.244 -9.127 -13.549 1.00 89.06 116 LYS A N 1
ATOM 893 C CA . LYS A 1 116 ? 14.445 -10.211 -12.959 1.00 89.06 116 LYS A CA 1
ATOM 894 C C . LYS A 1 116 ? 14.352 -10.112 -11.440 1.00 89.06 116 LYS A C 1
ATOM 896 O O . LYS A 1 116 ? 13.281 -10.336 -10.884 1.00 89.06 116 LYS A O 1
ATOM 901 N N . THR A 1 117 ? 15.451 -9.757 -10.770 1.00 91.19 117 THR A N 1
ATOM 902 C CA . THR A 1 117 ? 15.444 -9.557 -9.315 1.00 91.19 117 THR A CA 1
ATOM 903 C C . THR A 1 117 ? 14.514 -8.411 -8.926 1.00 91.19 117 THR A C 1
ATOM 905 O O . THR A 1 117 ? 13.741 -8.562 -7.987 1.00 91.19 117 THR A O 1
ATOM 908 N N . GLN A 1 118 ? 14.520 -7.298 -9.671 1.00 92.31 118 GLN A N 1
ATOM 909 C CA . GLN A 1 118 ? 13.580 -6.197 -9.432 1.00 92.31 118 GLN A CA 1
ATOM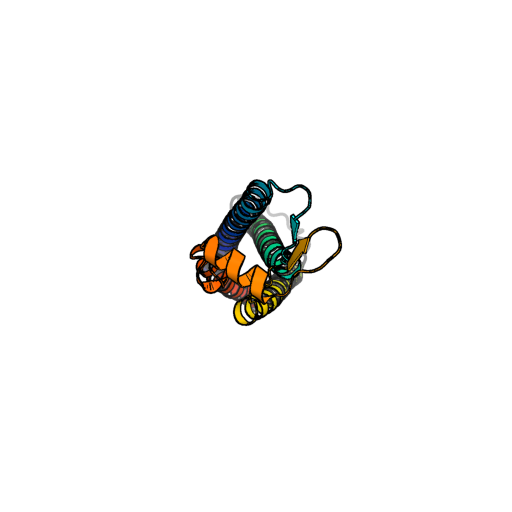 910 C C . GLN A 1 118 ? 12.126 -6.655 -9.576 1.00 92.31 118 GLN A C 1
ATOM 912 O O . GLN A 1 118 ? 11.321 -6.381 -8.689 1.00 92.31 118 GLN A O 1
ATOM 917 N N . GLY A 1 119 ? 11.805 -7.396 -10.642 1.00 93.81 119 GLY A N 1
ATOM 918 C CA . GLY A 1 119 ? 10.466 -7.953 -10.849 1.00 93.81 119 GLY A CA 1
ATOM 919 C C . GLY A 1 119 ? 10.012 -8.871 -9.709 1.00 93.81 119 GLY A C 1
ATOM 920 O O . GLY A 1 119 ? 8.895 -8.731 -9.218 1.00 93.81 119 GLY A O 1
ATOM 921 N N . ALA A 1 120 ? 10.895 -9.752 -9.226 1.00 95.62 120 ALA A N 1
ATOM 922 C CA . ALA A 1 120 ? 10.605 -10.632 -8.094 1.00 95.62 120 ALA A CA 1
ATOM 923 C C . ALA A 1 120 ? 10.320 -9.853 -6.798 1.00 95.62 120 ALA A C 1
ATOM 925 O O . ALA A 1 120 ? 9.383 -10.194 -6.079 1.00 95.62 120 ALA A O 1
ATOM 926 N N . VAL A 1 121 ? 11.072 -8.779 -6.523 1.00 96.31 121 VAL A N 1
ATOM 927 C CA . VAL A 1 121 ? 10.825 -7.921 -5.351 1.00 96.31 121 VAL A CA 1
ATOM 928 C C . VAL A 1 121 ? 9.437 -7.277 -5.420 1.00 96.31 121 VAL A C 1
ATOM 930 O O . VAL A 1 121 ? 8.724 -7.293 -4.421 1.00 96.31 121 VAL A O 1
ATOM 933 N N . TYR A 1 122 ? 9.000 -6.790 -6.588 1.00 95.56 122 TYR A N 1
ATOM 934 C CA . TYR A 1 122 ? 7.638 -6.255 -6.742 1.00 95.56 122 TYR A CA 1
ATOM 935 C C . TYR A 1 122 ? 6.555 -7.295 -6.450 1.00 95.56 122 TYR A C 1
ATOM 937 O O . TYR A 1 122 ? 5.564 -6.964 -5.806 1.00 95.56 122 TYR A O 1
ATOM 945 N N . LEU A 1 123 ? 6.741 -8.547 -6.877 1.00 97.44 123 LEU A N 1
ATOM 946 C CA . LEU A 1 123 ? 5.777 -9.613 -6.588 1.00 97.44 123 LEU A CA 1
ATOM 947 C C . LEU A 1 123 ? 5.723 -9.958 -5.097 1.00 97.44 123 LEU A C 1
ATOM 949 O O . LEU A 1 123 ? 4.637 -10.157 -4.562 1.00 97.44 123 LEU A O 1
ATOM 953 N N . ILE A 1 124 ? 6.872 -9.984 -4.416 1.00 97.94 124 ILE A N 1
ATOM 954 C CA . ILE A 1 124 ? 6.929 -10.205 -2.964 1.00 97.94 124 ILE A CA 1
ATOM 955 C C . ILE A 1 124 ? 6.221 -9.064 -2.223 1.00 97.94 124 ILE A C 1
ATOM 957 O O . ILE A 1 124 ? 5.423 -9.322 -1.325 1.00 97.94 124 ILE A O 1
ATOM 961 N N . LEU A 1 125 ? 6.454 -7.810 -2.624 1.00 96.62 125 LEU A N 1
ATOM 962 C CA . LEU A 1 125 ? 5.773 -6.652 -2.038 1.00 96.62 125 LEU A CA 1
ATOM 963 C C . LEU A 1 125 ? 4.263 -6.666 -2.310 1.00 96.62 125 LEU A C 1
ATOM 965 O O . LEU A 1 125 ? 3.483 -6.346 -1.417 1.00 96.62 125 LEU A O 1
ATOM 969 N N . ALA A 1 126 ? 3.839 -7.074 -3.508 1.00 97.19 126 ALA A N 1
ATOM 970 C CA . ALA A 1 126 ? 2.425 -7.237 -3.833 1.00 97.19 126 ALA A CA 1
ATOM 971 C C . ALA A 1 126 ? 1.770 -8.341 -2.987 1.00 97.19 126 ALA A C 1
ATOM 973 O O . ALA A 1 126 ? 0.667 -8.144 -2.483 1.00 97.19 126 ALA A O 1
ATOM 974 N N . ALA A 1 127 ? 2.456 -9.470 -2.783 1.00 97.88 127 ALA A N 1
ATOM 975 C CA . ALA A 1 127 ? 1.980 -10.556 -1.931 1.00 97.88 127 ALA A CA 1
ATOM 976 C C . ALA A 1 127 ? 1.889 -10.136 -0.456 1.00 97.88 127 ALA A C 1
ATOM 978 O O . ALA A 1 127 ? 0.905 -10.459 0.206 1.00 97.88 127 ALA A O 1
ATOM 979 N N . TRP A 1 128 ? 2.867 -9.375 0.047 1.00 97.31 128 TRP A N 1
ATOM 980 C CA . TRP A 1 128 ? 2.806 -8.798 1.391 1.00 97.31 128 TRP A CA 1
ATOM 981 C C . TRP A 1 128 ? 1.602 -7.860 1.530 1.00 97.31 128 TRP A C 1
ATOM 983 O O . TRP A 1 128 ? 0.793 -8.033 2.439 1.00 97.31 128 TRP A O 1
ATOM 993 N N . LEU A 1 129 ? 1.423 -6.924 0.594 1.00 95.25 129 LEU A N 1
ATOM 994 C CA . LEU A 1 129 ? 0.292 -5.998 0.620 1.00 95.25 129 LEU A CA 1
ATOM 995 C C . LEU A 1 129 ? -1.056 -6.739 0.558 1.00 95.25 129 LEU A C 1
ATOM 997 O O . LEU A 1 129 ? -1.977 -6.386 1.291 1.00 95.25 129 LEU A O 1
ATOM 1001 N N . LEU A 1 130 ? -1.154 -7.789 -0.267 1.00 96.56 130 LEU A N 1
ATOM 1002 C CA . LEU A 1 130 ? -2.328 -8.657 -0.353 1.00 96.56 130 LEU A CA 1
ATOM 1003 C C . LEU A 1 130 ? -2.608 -9.365 0.977 1.00 96.56 130 LEU A C 1
ATOM 1005 O O . LEU A 1 130 ? -3.747 -9.356 1.432 1.00 96.56 130 LEU A O 1
ATOM 1009 N N . ALA A 1 131 ? -1.587 -9.941 1.614 1.00 96.19 131 ALA A N 1
ATOM 1010 C CA . ALA A 1 131 ? -1.733 -10.619 2.898 1.00 96.19 131 ALA A CA 1
ATOM 1011 C C . ALA A 1 131 ? -2.257 -9.665 3.984 1.00 96.19 131 ALA A C 1
ATOM 1013 O O . ALA A 1 131 ? -3.230 -9.987 4.664 1.00 96.19 131 ALA A O 1
ATOM 1014 N N . SER A 1 132 ? -1.685 -8.460 4.094 1.00 95.25 132 SER A N 1
ATOM 1015 C CA . SER A 1 132 ? -2.158 -7.453 5.051 1.00 95.25 132 SER A CA 1
ATOM 1016 C C . SER A 1 132 ? -3.586 -6.988 4.741 1.00 95.25 132 SER A C 1
ATOM 1018 O O . SER A 1 132 ? -4.372 -6.754 5.661 1.00 95.25 132 SER A O 1
ATOM 1020 N N . MET A 1 133 ? -3.950 -6.905 3.457 1.00 93.50 133 MET A N 1
ATOM 1021 C CA . MET A 1 133 ? -5.313 -6.584 3.029 1.00 93.50 133 MET A CA 1
ATOM 1022 C C . MET A 1 133 ? -6.324 -7.668 3.390 1.00 93.50 133 MET A C 1
ATOM 1024 O O . MET A 1 133 ? -7.411 -7.343 3.857 1.00 93.50 133 MET A O 1
ATOM 1028 N N . VAL A 1 134 ? -5.980 -8.946 3.214 1.00 94.62 134 VAL A N 1
ATOM 1029 C CA . VAL A 1 134 ? -6.852 -10.062 3.604 1.00 94.62 134 VAL A CA 1
ATOM 1030 C C . VAL A 1 134 ? -7.092 -10.045 5.111 1.00 94.62 134 VAL A C 1
ATOM 1032 O O . VAL A 1 134 ? -8.245 -10.134 5.529 1.00 94.62 134 VAL A O 1
ATOM 1035 N N . SER A 1 135 ? -6.048 -9.842 5.921 1.00 92.31 135 SER A N 1
ATOM 1036 C CA . SER A 1 135 ? -6.204 -9.693 7.373 1.00 92.31 135 SER A CA 1
ATOM 1037 C C . SER A 1 135 ? -7.143 -8.537 7.716 1.00 92.31 135 SER A C 1
ATOM 1039 O O . SER A 1 135 ? -8.101 -8.724 8.463 1.00 92.31 135 SER A O 1
ATOM 1041 N N . LEU A 1 136 ? -6.939 -7.359 7.114 1.00 90.00 136 LEU A N 1
ATOM 1042 C CA . LEU A 1 136 ? -7.821 -6.210 7.328 1.00 90.00 136 LEU A CA 1
ATOM 1043 C C . LEU A 1 136 ? -9.263 -6.492 6.874 1.00 90.00 136 LEU A C 1
ATOM 1045 O O . LEU A 1 136 ? -10.200 -6.068 7.544 1.00 90.00 136 LEU A O 1
ATOM 1049 N N . ALA A 1 137 ? -9.462 -7.205 5.763 1.00 90.88 137 ALA A N 1
ATOM 1050 C CA . ALA A 1 137 ? -10.782 -7.557 5.242 1.00 90.88 137 ALA A CA 1
ATOM 1051 C C . ALA A 1 137 ? -11.534 -8.507 6.170 1.00 90.88 137 ALA A C 1
ATOM 1053 O O . ALA A 1 137 ? -12.727 -8.305 6.396 1.00 90.88 137 ALA A O 1
ATOM 1054 N N . VAL A 1 138 ? -10.839 -9.486 6.754 1.00 90.31 138 VAL A N 1
ATOM 1055 C CA . VAL A 1 138 ? -11.415 -10.356 7.781 1.00 90.31 138 VAL A CA 1
ATOM 1056 C C . VAL A 1 138 ? -11.836 -9.518 8.982 1.00 90.31 138 VAL A C 1
ATOM 1058 O O . VAL A 1 138 ? -13.010 -9.558 9.332 1.00 90.31 138 VAL A O 1
ATOM 1061 N N . PHE A 1 139 ? -10.951 -8.680 9.536 1.00 86.69 139 PHE A N 1
ATOM 1062 C CA . PHE A 1 139 ? -11.297 -7.809 10.669 1.00 86.69 139 PHE A CA 1
ATOM 1063 C C . PHE A 1 139 ? -12.427 -6.825 10.352 1.00 86.69 139 PHE A C 1
ATOM 1065 O O . PHE A 1 139 ? -13.256 -6.540 11.209 1.00 86.69 139 PHE A O 1
ATOM 1072 N N . TYR A 1 140 ? -12.505 -6.319 9.124 1.00 84.81 140 TYR A N 1
ATOM 1073 C CA . TYR A 1 140 ? -13.588 -5.434 8.703 1.00 84.81 140 TYR A CA 1
ATOM 1074 C C . TYR A 1 140 ? -14.930 -6.169 8.586 1.00 84.81 140 TYR A C 1
ATOM 1076 O O . TYR A 1 140 ? -15.975 -5.605 8.915 1.00 84.81 140 TYR A O 1
ATOM 1084 N N . ALA A 1 141 ? -14.914 -7.420 8.119 1.00 85.81 141 ALA A N 1
ATOM 1085 C CA . ALA A 1 141 ? -16.111 -8.237 7.962 1.00 85.81 141 ALA A CA 1
ATOM 1086 C C . ALA A 1 141 ? -16.622 -8.804 9.296 1.00 85.81 141 ALA A C 1
ATOM 1088 O O . ALA A 1 141 ? -17.831 -8.815 9.527 1.00 85.81 141 ALA A O 1
ATOM 1089 N N . THR A 1 142 ? -15.719 -9.265 10.165 1.00 84.50 142 THR A N 1
ATOM 1090 C CA . THR A 1 142 ? -16.058 -9.911 11.443 1.00 84.50 142 THR A CA 1
ATOM 1091 C C . THR A 1 142 ? -16.102 -8.940 12.620 1.00 84.50 142 THR A C 1
ATOM 1093 O O . THR A 1 142 ? -16.731 -9.238 13.633 1.00 84.50 142 THR A O 1
ATOM 1096 N N . GLY A 1 143 ? -15.450 -7.781 12.512 1.00 66.56 143 GLY A N 1
ATOM 1097 C CA . GLY A 1 143 ? -15.236 -6.869 13.628 1.00 66.56 143 GLY A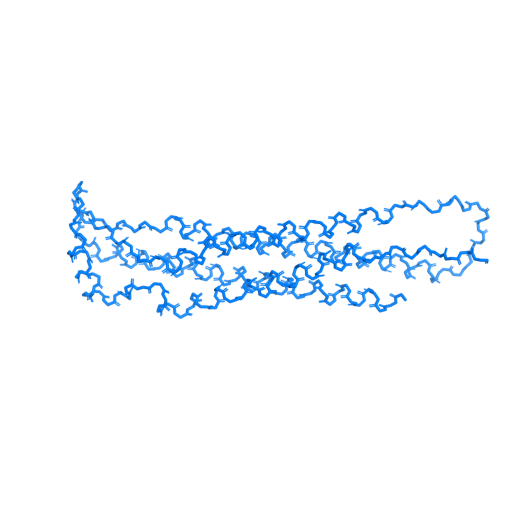 CA 1
ATOM 1098 C C . GLY A 1 143 ? -16.489 -6.106 14.045 1.00 66.56 143 GLY A C 1
ATOM 1099 O O . GLY A 1 143 ? -16.755 -5.003 13.560 1.00 66.56 143 GLY A O 1
ATOM 1100 N N . SER A 1 144 ? -17.205 -6.630 15.039 1.00 60.94 144 SER A N 1
ATOM 1101 C CA . SER A 1 144 ? -17.868 -5.773 16.022 1.00 60.94 144 SER A CA 1
ATOM 1102 C C . SER A 1 144 ? -16.779 -5.136 16.885 1.00 60.94 144 SER A C 1
ATOM 1104 O O . SER A 1 144 ? -15.986 -5.848 17.497 1.00 60.94 144 SER A O 1
ATOM 1106 N N . ARG A 1 145 ? -16.720 -3.801 16.931 1.00 64.56 145 ARG A N 1
ATOM 1107 C CA . ARG A 1 145 ? -15.897 -3.047 17.893 1.00 64.56 145 ARG A CA 1
ATOM 1108 C C . ARG A 1 145 ? -16.285 -3.507 19.305 1.00 64.56 145 ARG A C 1
ATOM 1110 O O . ARG A 1 145 ? -17.290 -3.012 19.811 1.00 64.56 145 ARG A O 1
ATOM 1117 N N . ARG A 1 146 ? -15.555 -4.450 19.911 1.00 68.06 146 ARG A N 1
ATOM 1118 C CA . ARG A 1 146 ? -15.829 -4.887 21.284 1.00 68.06 146 ARG A CA 1
ATOM 1119 C C . ARG A 1 146 ? -15.303 -3.803 22.217 1.00 68.06 146 ARG A C 1
ATOM 1121 O O . ARG A 1 146 ? -14.101 -3.555 22.277 1.00 68.06 146 ARG A O 1
ATOM 1128 N N . VAL A 1 147 ? -16.218 -3.075 22.845 1.00 71.12 147 VAL A N 1
ATOM 1129 C CA . VAL A 1 147 ? -15.874 -2.033 23.812 1.00 71.12 147 VAL A CA 1
ATOM 1130 C C . VAL A 1 147 ? -15.847 -2.713 25.169 1.00 71.12 147 VAL A C 1
ATOM 1132 O O . VAL A 1 147 ? -16.898 -3.087 25.674 1.00 71.12 147 VAL A O 1
ATOM 1135 N N . MET A 1 148 ? -14.661 -2.910 25.743 1.00 75.81 148 MET A N 1
ATOM 1136 C CA . MET A 1 148 ? -14.562 -3.409 27.109 1.00 75.81 148 MET A CA 1
ATOM 1137 C C . MET A 1 148 ? -14.547 -2.199 28.040 1.00 75.81 148 MET A C 1
ATOM 1139 O O . MET A 1 148 ? -13.624 -1.384 28.030 1.00 75.81 148 MET A O 1
ATOM 1143 N N . ALA A 1 149 ? -15.613 -2.039 28.816 1.00 77.00 149 ALA A N 1
ATOM 1144 C CA . ALA A 1 149 ? -15.641 -1.065 29.894 1.00 77.00 149 ALA A CA 1
ATOM 1145 C C . ALA A 1 149 ? -15.098 -1.743 31.155 1.00 77.00 149 ALA A C 1
ATOM 1147 O O . ALA A 1 149 ? -15.606 -2.783 31.573 1.00 77.00 149 ALA A O 1
ATOM 1148 N N . MET A 1 150 ? -14.051 -1.178 31.746 1.00 79.75 150 MET A N 1
ATOM 1149 C CA . MET A 1 150 ? -13.536 -1.609 33.040 1.00 79.75 150 MET A CA 1
ATOM 1150 C C . MET A 1 150 ? -13.871 -0.543 34.078 1.00 79.75 150 MET A C 1
ATOM 1152 O O . MET A 1 150 ? -13.612 0.640 33.861 1.00 79.75 150 MET A O 1
ATOM 1156 N N . THR A 1 151 ? -14.442 -0.958 35.209 1.00 83.88 151 THR A N 1
ATOM 1157 C CA . THR A 1 151 ? -14.548 -0.118 36.409 1.00 83.88 151 THR A CA 1
ATOM 1158 C C . THR A 1 151 ? -13.659 -0.719 37.488 1.00 83.88 151 THR A C 1
ATOM 1160 O O . THR A 1 151 ? -13.883 -1.853 37.928 1.00 83.88 151 THR A O 1
ATOM 1163 N N . GLY A 1 152 ? -12.591 -0.006 37.842 1.00 85.00 152 GLY A N 1
ATOM 1164 C CA . GLY A 1 152 ? -11.484 -0.543 38.624 1.00 85.00 152 GLY A CA 1
ATOM 1165 C C . GLY A 1 152 ? -10.868 -1.774 37.949 1.00 85.00 152 GLY A C 1
ATOM 1166 O O . GLY A 1 152 ? -10.318 -1.695 36.852 1.00 85.00 152 GLY A O 1
ATOM 1167 N N . THR A 1 153 ? -10.976 -2.934 38.599 1.00 82.94 153 THR A N 1
ATOM 1168 C CA . THR A 1 153 ? -10.466 -4.228 38.106 1.00 82.94 153 THR A CA 1
ATOM 1169 C C . THR A 1 153 ? -11.547 -5.132 37.508 1.00 82.94 153 THR A C 1
ATOM 1171 O O . THR A 1 153 ? -11.244 -6.246 37.076 1.00 82.94 153 THR A O 1
ATOM 1174 N N . THR A 1 154 ? -12.804 -4.681 37.474 1.00 86.94 154 THR A N 1
ATOM 1175 C CA . THR A 1 154 ? -13.945 -5.508 37.060 1.00 86.94 154 THR A CA 1
ATOM 1176 C C . THR A 1 154 ? -14.365 -5.156 35.638 1.00 86.94 154 THR A C 1
ATOM 1178 O O . THR A 1 154 ? -14.585 -3.988 35.314 1.00 86.94 154 THR A O 1
ATOM 1181 N N . ILE A 1 155 ? -14.486 -6.172 34.783 1.00 86.62 155 ILE A N 1
ATOM 1182 C CA . ILE A 1 155 ? -14.997 -6.030 33.415 1.00 86.62 155 ILE A CA 1
ATOM 1183 C C . ILE A 1 155 ? -16.521 -5.910 33.496 1.00 86.62 155 ILE A C 1
ATOM 1185 O O . ILE A 1 155 ? -17.174 -6.783 34.072 1.00 86.62 155 ILE A O 1
ATOM 1189 N N . LEU A 1 156 ? -17.086 -4.835 32.946 1.00 86.81 156 LEU A N 1
ATOM 1190 C CA . LEU A 1 156 ? -18.535 -4.674 32.873 1.00 86.81 156 LEU A CA 1
ATOM 1191 C C . LEU A 1 156 ? -19.130 -5.653 31.849 1.00 86.81 156 LEU A C 1
ATOM 1193 O O . LEU A 1 156 ? -18.496 -5.925 30.828 1.00 86.81 156 LEU A O 1
ATOM 1197 N N . PRO A 1 157 ? -20.360 -6.146 32.080 1.00 89.06 157 PRO A N 1
ATOM 1198 C CA . PRO A 1 157 ? -21.104 -6.910 31.085 1.00 89.06 157 PRO A CA 1
ATOM 1199 C C . PRO A 1 157 ? -21.234 -6.155 29.752 1.00 89.06 157 PRO A C 1
ATOM 1201 O O . PRO A 1 157 ? -21.501 -4.949 29.749 1.00 89.06 157 PRO A O 1
ATOM 1204 N N . ASP A 1 158 ? -21.103 -6.887 28.638 1.00 83.75 158 ASP A N 1
ATOM 1205 C CA . ASP A 1 158 ? -21.161 -6.354 27.263 1.00 83.75 158 ASP A CA 1
ATOM 1206 C C . ASP A 1 158 ? -22.446 -5.524 27.022 1.00 83.75 158 ASP A C 1
ATOM 1208 O O . ASP A 1 158 ? -22.411 -4.515 26.319 1.00 83.75 158 ASP A O 1
ATOM 1212 N N . ASP A 1 159 ? -23.557 -5.880 27.676 1.00 85.62 159 ASP A N 1
ATOM 1213 C CA . ASP A 1 159 ? -24.859 -5.211 27.548 1.00 85.62 159 ASP A CA 1
ATOM 1214 C C . ASP A 1 159 ? -24.809 -3.730 27.975 1.00 85.62 159 ASP A C 1
ATOM 1216 O O . ASP A 1 159 ? -25.309 -2.848 27.277 1.00 85.62 159 ASP A O 1
ATOM 1220 N N . ILE A 1 160 ? -24.144 -3.439 29.101 1.00 84.94 160 ILE A N 1
ATOM 1221 C CA . ILE A 1 160 ? -24.041 -2.077 29.651 1.00 84.94 160 ILE A CA 1
ATOM 1222 C C . ILE A 1 160 ? -23.098 -1.230 28.792 1.00 84.94 160 ILE A C 1
ATOM 1224 O O . ILE A 1 160 ? -23.338 -0.039 28.574 1.00 84.94 160 ILE A O 1
ATOM 1228 N N . ALA A 1 161 ? -22.026 -1.842 28.282 1.00 81.62 161 ALA A N 1
ATOM 1229 C CA . ALA A 1 161 ? -21.092 -1.173 27.385 1.00 81.62 161 ALA A CA 1
ATOM 1230 C C . ALA A 1 161 ? -21.766 -0.790 26.056 1.00 81.62 161 ALA A C 1
ATOM 1232 O O . ALA A 1 161 ? -21.537 0.309 25.540 1.00 81.62 161 ALA A O 1
ATOM 1233 N N . GLU A 1 162 ? -22.635 -1.655 25.526 1.00 83.50 162 GLU A N 1
ATOM 1234 C CA . GLU A 1 162 ? -23.379 -1.400 24.291 1.00 83.50 162 GLU A CA 1
ATOM 1235 C C . GLU A 1 162 ? -24.422 -0.281 24.473 1.00 83.50 162 GLU A C 1
ATOM 1237 O O . GLU A 1 162 ? -24.563 0.584 23.602 1.00 83.50 162 GLU A O 1
ATOM 1242 N N . ASP A 1 163 ? -25.101 -0.228 25.622 1.00 86.12 163 ASP A N 1
ATOM 1243 C CA . ASP A 1 163 ? -26.050 0.844 25.947 1.00 86.12 163 ASP A CA 1
ATOM 1244 C C . ASP A 1 163 ? -25.352 2.196 26.147 1.00 86.12 163 ASP A C 1
ATOM 1246 O O . ASP A 1 163 ? -25.788 3.208 25.587 1.00 86.12 163 ASP A O 1
ATOM 1250 N N . ALA A 1 164 ? -24.217 2.223 26.854 1.00 82.38 164 ALA A N 1
ATOM 1251 C CA . ALA A 1 164 ? -23.396 3.427 26.985 1.00 82.38 164 ALA A CA 1
ATOM 1252 C C . ALA A 1 164 ? -22.897 3.918 25.615 1.00 82.38 164 ALA A C 1
ATOM 1254 O O . ALA A 1 164 ? -22.925 5.114 25.316 1.00 82.38 164 ALA A O 1
ATOM 1255 N N . ARG A 1 165 ? -22.500 2.995 24.734 1.00 80.50 165 ARG A N 1
ATOM 1256 C CA . ARG A 1 165 ? -22.091 3.317 23.365 1.00 80.50 165 ARG A CA 1
ATOM 1257 C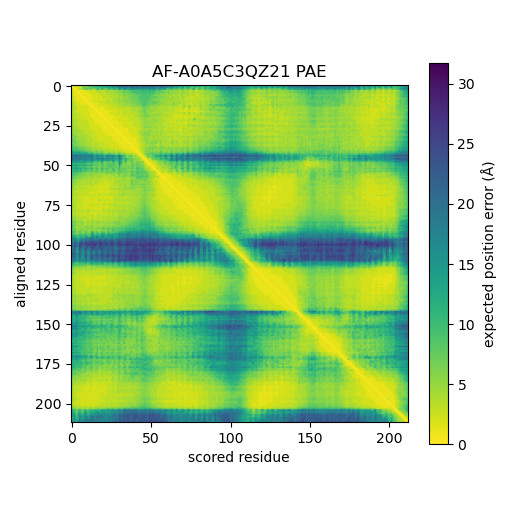 C . ARG A 1 165 ? -23.229 3.928 22.546 1.00 80.50 165 ARG A C 1
ATOM 1259 O O . ARG A 1 165 ? -23.000 4.913 21.838 1.00 80.50 165 ARG A O 1
ATOM 1266 N N . ARG A 1 166 ? -24.440 3.366 22.636 1.00 84.12 166 ARG A N 1
ATOM 1267 C CA . ARG A 1 166 ? -25.641 3.910 21.978 1.00 84.12 166 ARG A CA 1
ATOM 1268 C C . ARG A 1 166 ? -25.982 5.299 22.507 1.00 84.12 166 ARG A C 1
ATOM 1270 O O . ARG A 1 166 ? -26.281 6.179 21.704 1.00 84.12 166 ARG A O 1
ATOM 1277 N N . ALA A 1 167 ? -25.867 5.514 23.817 1.00 84.81 167 ALA A N 1
ATOM 1278 C CA . ALA A 1 167 ? -26.084 6.819 24.439 1.00 84.81 167 ALA A CA 1
ATOM 1279 C C . ALA A 1 167 ? -25.084 7.882 23.945 1.00 84.81 167 ALA A C 1
ATOM 1281 O O . ALA A 1 167 ? -25.445 9.046 23.791 1.00 84.81 167 ALA A O 1
ATOM 1282 N N . LEU A 1 168 ? -23.850 7.478 23.628 1.00 81.44 168 LEU A N 1
ATOM 1283 C CA . LEU A 1 168 ? -22.812 8.347 23.062 1.00 81.44 168 LEU A CA 1
ATOM 1284 C C . LEU A 1 168 ? -22.928 8.544 21.537 1.00 81.44 168 LEU A C 1
ATOM 1286 O O . LEU A 1 168 ? -22.120 9.264 20.951 1.00 81.44 168 LEU A O 1
ATOM 1290 N N . GLY A 1 169 ? -23.899 7.904 20.874 1.00 82.44 169 GLY A N 1
ATOM 1291 C CA . GLY A 1 169 ? -24.087 7.999 19.423 1.00 82.44 169 GLY A CA 1
ATOM 1292 C C . GLY A 1 169 ? -22.932 7.405 18.605 1.00 82.44 169 GLY A C 1
ATOM 1293 O O . GLY A 1 169 ? -22.753 7.753 17.437 1.00 82.44 169 GLY A O 1
ATOM 1294 N N . LEU A 1 170 ? -22.123 6.525 19.201 1.00 79.19 170 LEU A N 1
ATOM 1295 C CA . LEU A 1 170 ? -20.980 5.912 18.531 1.00 79.19 170 LEU A CA 1
ATOM 1296 C C . LEU A 1 170 ? -21.461 4.757 17.646 1.00 79.19 170 LEU A C 1
ATOM 1298 O O . LEU A 1 170 ? -21.969 3.752 18.146 1.00 79.19 170 LEU A O 1
ATOM 1302 N N . ALA A 1 171 ? -21.265 4.875 16.331 1.00 74.50 171 ALA A N 1
ATOM 1303 C CA . ALA A 1 171 ? -21.673 3.860 15.356 1.00 74.50 171 ALA A CA 1
ATOM 1304 C C . ALA A 1 171 ? -21.170 2.467 15.757 1.00 74.50 171 ALA A C 1
ATOM 1306 O O . ALA A 1 171 ? -19.986 2.323 16.064 1.00 74.50 171 ALA A O 1
ATOM 1307 N N . SER A 1 172 ? -22.044 1.451 15.768 1.00 68.81 172 SER A N 1
ATOM 1308 C CA . SER A 1 172 ? -21.733 0.101 16.277 1.00 68.81 172 SER A CA 1
ATOM 1309 C C . SER A 1 172 ? -20.700 -0.642 15.421 1.00 68.81 172 SER A C 1
ATOM 1311 O O . SER A 1 172 ? -19.935 -1.468 15.928 1.00 68.81 172 SER A O 1
ATOM 1313 N N . ALA A 1 173 ? -20.589 -0.280 14.143 1.00 74.31 173 ALA A N 1
ATOM 1314 C CA . ALA A 1 173 ? -19.782 -1.008 13.186 1.00 74.31 173 ALA A CA 1
ATOM 1315 C C . ALA A 1 173 ? -18.805 -0.109 12.411 1.00 74.31 173 ALA A C 1
ATOM 1317 O O . ALA A 1 173 ? -19.119 1.010 12.012 1.00 74.31 173 ALA A O 1
ATOM 1318 N N . TYR A 1 174 ? -17.616 -0.647 12.120 1.00 68.12 174 TYR A N 1
ATOM 1319 C CA . TYR A 1 174 ? -16.582 0.023 11.314 1.00 68.12 174 TYR A CA 1
ATOM 1320 C C . TYR A 1 174 ? -17.056 0.412 9.900 1.00 68.12 174 TYR A C 1
ATOM 1322 O O . TYR A 1 174 ? -16.465 1.281 9.259 1.00 68.12 174 TYR A O 1
ATOM 1330 N N . LYS A 1 175 ? -18.133 -0.214 9.414 1.00 70.50 175 LYS A N 1
ATOM 1331 C CA . LYS A 1 175 ? -18.716 -0.019 8.075 1.00 70.50 175 LYS A CA 1
ATOM 1332 C C . LYS A 1 175 ? -19.290 1.380 7.850 1.00 70.50 175 LYS A C 1
ATOM 1334 O O . LYS A 1 175 ? -19.314 1.842 6.706 1.00 70.50 175 LYS A O 1
ATOM 1339 N N . ASP A 1 176 ? -19.704 2.043 8.924 1.00 77.12 176 ASP A N 1
ATOM 1340 C CA . ASP A 1 176 ? -20.380 3.341 8.856 1.00 77.12 176 ASP A CA 1
ATOM 1341 C C . ASP A 1 176 ? -19.390 4.512 8.837 1.00 77.12 176 ASP A C 1
ATOM 1343 O O . ASP A 1 176 ? -19.739 5.643 8.498 1.00 77.12 176 ASP A O 1
ATOM 1347 N N . ILE A 1 177 ? -18.113 4.238 9.118 1.00 74.56 177 ILE A N 1
ATOM 1348 C CA . ILE A 1 177 ? -17.044 5.226 9.045 1.00 74.56 177 ILE A CA 1
ATOM 1349 C C . ILE A 1 177 ? -16.693 5.425 7.565 1.00 74.56 177 ILE A C 1
ATOM 1351 O O . ILE A 1 177 ? -15.873 4.708 6.993 1.00 74.56 177 ILE A O 1
ATOM 1355 N N . GLY A 1 178 ? -17.322 6.420 6.932 1.00 77.38 178 GLY A N 1
ATOM 1356 C CA . GLY A 1 178 ? -17.118 6.794 5.525 1.00 77.38 178 GLY A CA 1
ATOM 1357 C C . GLY A 1 178 ? -15.664 6.727 5.011 1.00 77.38 178 GLY A C 1
ATOM 1358 O O . GLY A 1 178 ? -15.449 6.135 3.951 1.00 77.38 178 GLY A O 1
ATOM 1359 N N . PRO A 1 179 ? -14.646 7.245 5.731 1.00 74.56 179 PRO A N 1
ATOM 1360 C CA . PRO A 1 179 ? -13.262 7.190 5.253 1.00 74.56 179 PRO A CA 1
ATOM 1361 C C . PRO A 1 179 ? -12.656 5.776 5.196 1.00 74.56 179 PRO A C 1
ATOM 1363 O O . PRO A 1 179 ? -11.753 5.553 4.390 1.00 74.56 179 PRO A O 1
ATOM 1366 N N . LEU A 1 180 ? -13.162 4.795 5.958 1.00 75.75 180 LEU A N 1
ATOM 1367 C CA . LEU A 1 180 ? -12.639 3.420 5.915 1.00 75.75 180 LEU A CA 1
ATOM 1368 C C . LEU A 1 180 ? -12.895 2.742 4.562 1.00 75.75 180 LEU A C 1
ATOM 1370 O O . LEU A 1 180 ? -12.079 1.939 4.109 1.00 75.75 180 LEU A O 1
ATOM 1374 N N . LYS A 1 181 ? -13.992 3.095 3.877 1.00 81.44 181 LYS A N 1
ATOM 1375 C CA . LYS A 1 181 ? -14.309 2.546 2.547 1.00 81.44 181 LYS A CA 1
ATOM 1376 C C . LYS A 1 181 ? -13.241 2.911 1.514 1.00 81.44 181 LYS A C 1
ATOM 1378 O O . LYS A 1 181 ? -12.861 2.069 0.704 1.00 81.44 181 LYS A O 1
ATOM 1383 N N . GLY A 1 182 ? -12.720 4.138 1.571 1.00 81.75 182 GLY A N 1
ATOM 1384 C CA . GLY A 1 182 ? -11.646 4.586 0.680 1.00 81.75 182 GLY A CA 1
ATOM 1385 C C . GLY A 1 182 ? -10.338 3.831 0.920 1.00 81.75 182 GLY A C 1
ATOM 1386 O O . GLY A 1 182 ? -9.700 3.383 -0.033 1.00 81.75 182 GLY A O 1
ATOM 1387 N N . VAL A 1 183 ? -9.989 3.622 2.194 1.00 83.88 183 VAL A N 1
ATOM 1388 C CA . VAL A 1 183 ? -8.789 2.871 2.607 1.00 83.88 183 VAL A CA 1
ATOM 1389 C C . VAL A 1 183 ? -8.865 1.401 2.187 1.00 83.88 183 VAL A C 1
ATOM 1391 O O . VAL A 1 183 ? -7.842 0.807 1.870 1.00 83.88 183 VAL A O 1
ATOM 1394 N N . MET A 1 184 ? -10.064 0.819 2.130 1.00 86.31 184 MET A N 1
ATOM 1395 C CA . MET A 1 184 ? -10.277 -0.550 1.651 1.00 86.31 184 MET A CA 1
ATOM 1396 C C . MET A 1 184 ? -10.047 -0.695 0.145 1.00 86.31 184 MET A C 1
ATOM 1398 O O . MET A 1 184 ? -9.408 -1.644 -0.297 1.00 86.31 184 MET A O 1
ATOM 1402 N N . ILE A 1 185 ? -10.565 0.236 -0.659 1.00 90.00 185 ILE A N 1
ATOM 1403 C CA . ILE A 1 185 ? -10.563 0.114 -2.124 1.00 90.00 185 ILE A CA 1
ATOM 1404 C C . ILE A 1 185 ? -9.189 0.448 -2.720 1.00 90.00 185 ILE A C 1
ATOM 1406 O O . ILE A 1 185 ? -8.735 -0.198 -3.663 1.00 90.00 185 ILE A O 1
ATOM 1410 N N . GLN A 1 186 ? -8.515 1.466 -2.189 1.00 91.19 186 GLN A N 1
ATOM 1411 C CA . GLN A 1 186 ? -7.317 2.032 -2.810 1.00 91.19 186 GLN A CA 1
ATOM 1412 C C . GLN A 1 186 ? -6.123 1.048 -2.904 1.00 91.19 186 GLN A C 1
ATOM 1414 O O . GLN A 1 186 ? -5.488 0.994 -3.964 1.00 91.19 186 GLN A O 1
ATOM 1419 N N . PRO A 1 187 ? -5.829 0.209 -1.896 1.00 91.19 187 PRO A N 1
ATOM 1420 C CA . PRO A 1 187 ? -4.733 -0.757 -1.975 1.00 91.19 187 PRO A CA 1
ATOM 1421 C C . PRO A 1 187 ? -4.944 -1.866 -3.011 1.00 91.19 187 PRO A C 1
ATOM 1423 O O . PRO A 1 187 ? -3.954 -2.362 -3.543 1.00 91.19 187 PRO A O 1
ATOM 1426 N N . TRP A 1 188 ? -6.183 -2.192 -3.401 1.00 93.56 188 TRP A N 1
ATOM 1427 C CA . TRP A 1 188 ? -6.434 -3.135 -4.505 1.00 93.56 188 TRP A CA 1
ATOM 1428 C C . TRP A 1 188 ? -5.843 -2.647 -5.827 1.00 93.56 188 TRP A C 1
ATOM 1430 O O . TRP A 1 188 ? -5.201 -3.415 -6.547 1.00 93.56 188 TRP A O 1
ATOM 1440 N N . PHE A 1 189 ? -5.979 -1.353 -6.123 1.00 94.19 189 PHE A N 1
ATOM 1441 C CA . PHE A 1 189 ? -5.347 -0.758 -7.300 1.00 94.19 189 PHE A CA 1
ATOM 1442 C C . PHE A 1 189 ? -3.821 -0.793 -7.196 1.00 94.19 189 PHE A C 1
ATOM 1444 O O . PHE A 1 189 ? -3.141 -1.061 -8.187 1.00 94.19 189 PHE A O 1
ATOM 1451 N N . CYS A 1 190 ? -3.274 -0.568 -5.998 1.00 93.81 190 CYS A N 1
ATOM 1452 C CA . CYS A 1 190 ? -1.835 -0.656 -5.765 1.00 93.81 190 CYS A CA 1
ATOM 1453 C C . CYS A 1 190 ? -1.317 -2.079 -6.034 1.00 93.81 190 CYS A C 1
ATOM 1455 O O . CYS A 1 190 ? -0.343 -2.239 -6.771 1.00 93.81 190 CYS A O 1
ATOM 1457 N N . ILE A 1 191 ? -2.003 -3.115 -5.530 1.00 95.50 191 ILE A N 1
ATOM 1458 C CA . ILE A 1 191 ? -1.669 -4.528 -5.777 1.00 95.50 191 ILE A CA 1
ATOM 1459 C C . ILE A 1 191 ? -1.676 -4.828 -7.278 1.00 95.50 191 ILE A C 1
ATOM 1461 O O . ILE A 1 191 ? -0.711 -5.404 -7.787 1.00 95.50 191 ILE A O 1
ATOM 1465 N N . PHE A 1 192 ? -2.721 -4.408 -7.998 1.00 96.44 192 PHE A N 1
ATOM 1466 C CA . PHE A 1 192 ? -2.848 -4.647 -9.437 1.00 96.44 192 PHE A CA 1
ATOM 1467 C C . PHE A 1 192 ? -1.663 -4.070 -10.223 1.00 96.44 192 PHE A C 1
ATOM 1469 O O . PHE A 1 192 ? -0.979 -4.799 -10.944 1.00 96.44 192 PHE A O 1
ATOM 1476 N N . TRP A 1 193 ? -1.361 -2.781 -10.037 1.00 95.62 193 TRP A N 1
ATOM 1477 C CA . TRP A 1 193 ? -0.282 -2.113 -10.771 1.00 95.62 193 TRP A CA 1
ATOM 1478 C C . TRP A 1 193 ? 1.117 -2.583 -10.355 1.00 95.62 193 TRP A C 1
ATOM 1480 O O . TRP A 1 193 ? 2.002 -2.719 -11.205 1.00 95.62 193 TRP A O 1
ATOM 1490 N N . THR A 1 194 ? 1.316 -2.892 -9.072 1.00 95.00 194 THR A N 1
ATOM 1491 C CA . THR A 1 194 ? 2.574 -3.460 -8.555 1.00 95.00 194 THR A CA 1
ATOM 1492 C C . THR A 1 194 ? 2.827 -4.844 -9.158 1.00 95.00 194 THR A C 1
ATOM 1494 O O . THR A 1 194 ? 3.924 -5.123 -9.645 1.00 95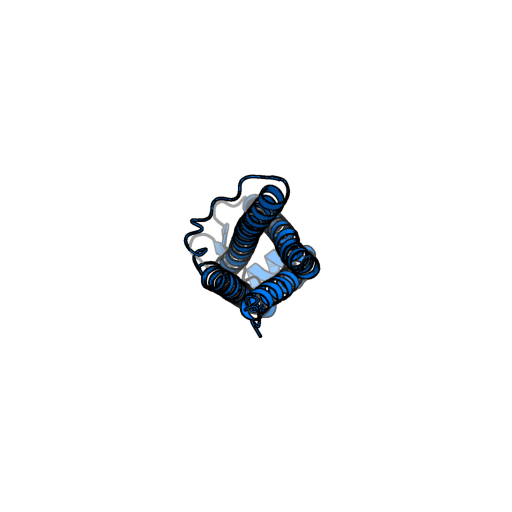.00 194 THR A O 1
ATOM 1497 N N . THR A 1 195 ? 1.793 -5.688 -9.214 1.00 97.12 195 THR A N 1
ATOM 1498 C CA . THR A 1 195 ? 1.866 -7.026 -9.817 1.00 97.12 195 THR A CA 1
ATOM 1499 C C . THR A 1 195 ? 2.124 -6.940 -11.318 1.00 97.12 195 THR A C 1
ATOM 1501 O O . THR A 1 195 ? 3.037 -7.597 -11.817 1.00 97.12 195 THR A O 1
ATOM 1504 N N . ALA A 1 196 ? 1.386 -6.089 -12.040 1.00 95.88 196 ALA A N 1
ATOM 1505 C CA . ALA A 1 196 ? 1.579 -5.880 -13.474 1.00 95.88 196 ALA A CA 1
ATOM 1506 C C . ALA A 1 196 ? 3.015 -5.429 -13.796 1.00 95.88 196 ALA A C 1
ATOM 1508 O O . ALA A 1 196 ? 3.642 -5.958 -14.716 1.00 95.88 196 ALA A O 1
ATOM 1509 N N . SER A 1 197 ? 3.569 -4.517 -12.990 1.00 93.94 197 SER A N 1
ATOM 1510 C CA . SER A 1 197 ? 4.959 -4.063 -13.115 1.00 93.94 197 SER A CA 1
ATOM 1511 C C . SER A 1 197 ? 5.960 -5.196 -12.871 1.00 93.94 197 SER A C 1
ATOM 1513 O O . SER A 1 197 ? 6.893 -5.378 -13.657 1.00 93.94 197 SER A O 1
ATOM 1515 N N . GLY A 1 198 ? 5.749 -5.999 -11.823 1.00 94.56 198 GLY A N 1
ATOM 1516 C CA . GLY A 1 198 ? 6.588 -7.156 -11.505 1.00 94.56 198 GLY A CA 1
ATOM 1517 C C . GLY A 1 198 ? 6.592 -8.212 -12.614 1.00 94.56 198 GLY A C 1
ATOM 1518 O O . GLY A 1 198 ? 7.659 -8.638 -13.061 1.00 94.56 198 GLY A O 1
ATOM 1519 N N . VAL A 1 199 ? 5.411 -8.581 -13.123 1.00 95.56 199 VAL A N 1
ATOM 1520 C CA . VAL A 1 199 ? 5.263 -9.534 -14.237 1.00 95.56 199 VAL A CA 1
ATOM 1521 C C . VAL A 1 199 ? 5.919 -8.995 -15.505 1.00 95.56 199 VAL A C 1
ATOM 1523 O O . VAL A 1 199 ? 6.671 -9.718 -16.161 1.00 95.56 199 VAL A O 1
ATOM 1526 N N . TYR A 1 200 ? 5.700 -7.720 -15.836 1.00 93.50 200 TYR A N 1
ATOM 1527 C CA . TYR A 1 200 ? 6.310 -7.111 -17.015 1.00 93.50 200 TYR A CA 1
ATOM 1528 C C . TYR A 1 200 ? 7.845 -7.153 -16.946 1.00 93.50 200 TYR A C 1
ATOM 1530 O O . TYR A 1 200 ? 8.492 -7.521 -17.929 1.00 93.50 200 TYR A O 1
ATOM 1538 N N . LEU A 1 201 ? 8.445 -6.855 -15.787 1.00 91.44 201 LEU A N 1
ATOM 1539 C CA . LEU A 1 201 ? 9.898 -6.939 -15.573 1.00 91.44 201 LEU A CA 1
ATOM 1540 C C . LEU A 1 201 ? 10.448 -8.372 -15.685 1.00 91.44 201 LEU A C 1
ATOM 1542 O O . LEU A 1 201 ? 11.577 -8.564 -16.130 1.00 91.44 201 LEU A O 1
ATOM 1546 N N . LEU A 1 202 ? 9.661 -9.389 -15.329 1.00 91.88 202 LEU A N 1
ATOM 1547 C CA . LEU A 1 202 ? 10.070 -10.793 -15.456 1.00 91.88 202 LEU A CA 1
ATOM 1548 C C . LEU A 1 202 ? 9.981 -11.316 -16.894 1.00 91.88 202 LEU A C 1
ATOM 1550 O O . LEU A 1 202 ? 10.842 -12.088 -17.326 1.00 91.88 202 LEU A O 1
ATOM 1554 N N . VAL A 1 203 ? 8.945 -10.907 -17.631 1.00 91.75 203 VAL A N 1
ATOM 1555 C CA . VAL A 1 203 ? 8.683 -11.362 -19.007 1.00 91.75 203 VAL A CA 1
ATOM 1556 C C . VAL A 1 203 ? 9.539 -10.618 -20.030 1.00 91.75 203 VAL A C 1
ATOM 1558 O O . VAL A 1 203 ? 9.858 -11.164 -21.090 1.00 91.75 203 VAL A O 1
ATOM 1561 N N . SER A 1 204 ? 9.932 -9.378 -19.737 1.00 87.69 204 SER A N 1
ATOM 1562 C CA . SER A 1 204 ? 10.687 -8.543 -20.667 1.00 87.69 204 SER A CA 1
ATOM 1563 C C . SER A 1 204 ? 12.068 -9.149 -20.962 1.00 87.69 204 SER A C 1
ATOM 1565 O O . SER A 1 204 ? 13.041 -8.987 -20.236 1.00 87.69 204 SER A O 1
ATOM 1567 N N . ARG A 1 205 ? 12.166 -9.878 -22.084 1.00 72.44 205 ARG A N 1
ATOM 1568 C CA . ARG A 1 205 ? 13.408 -10.540 -22.503 1.00 72.44 205 ARG A CA 1
ATOM 1569 C C . ARG A 1 205 ? 14.496 -9.495 -22.785 1.00 72.44 205 ARG A C 1
ATOM 1571 O O . ARG A 1 205 ? 14.204 -8.492 -23.461 1.00 72.44 205 ARG A O 1
ATOM 1578 N N . PRO A 1 206 ? 15.747 -9.713 -22.336 1.00 65.69 206 PRO A N 1
ATOM 1579 C CA . PRO A 1 206 ? 16.871 -8.951 -22.854 1.00 65.69 206 PRO A CA 1
ATOM 1580 C C . PRO A 1 206 ? 16.938 -9.232 -24.354 1.00 65.69 206 PRO A C 1
ATOM 1582 O O . PRO A 1 206 ? 16.878 -10.390 -24.766 1.00 65.69 206 PRO A O 1
ATOM 1585 N N . ALA A 1 207 ? 16.980 -8.183 -25.177 1.00 59.38 207 ALA A N 1
ATOM 1586 C CA . ALA A 1 207 ? 17.084 -8.331 -26.622 1.00 59.38 207 ALA A CA 1
ATOM 1587 C C . ALA A 1 207 ? 18.426 -9.007 -26.944 1.00 59.38 207 ALA A C 1
ATOM 1589 O O . ALA A 1 207 ? 19.460 -8.351 -27.030 1.00 59.38 207 ALA A O 1
ATOM 1590 N N . HIS A 1 208 ? 18.437 -10.334 -27.035 1.00 56.03 208 HIS A N 1
ATOM 1591 C CA . HIS A 1 208 ? 19.529 -11.055 -27.665 1.00 56.03 208 HIS A CA 1
ATOM 1592 C C . HIS A 1 208 ? 19.391 -10.795 -29.157 1.00 56.03 208 HIS A C 1
ATOM 1594 O O . HIS A 1 208 ? 18.457 -11.286 -29.791 1.00 56.03 208 HIS A O 1
ATOM 1600 N N . GLY A 1 209 ? 20.271 -9.934 -29.673 1.00 56.50 209 GLY A N 1
ATOM 1601 C CA . GLY A 1 209 ? 20.403 -9.717 -31.104 1.00 56.50 209 GLY A CA 1
ATOM 1602 C C . GLY A 1 209 ? 20.568 -11.071 -31.778 1.00 56.50 209 GLY A C 1
ATOM 1603 O O . GLY A 1 209 ? 21.476 -11.822 -31.430 1.00 56.50 209 GLY A O 1
ATOM 1604 N N . HIS A 1 210 ? 19.640 -11.399 -32.673 1.00 47.41 210 HIS A N 1
ATOM 1605 C CA . HIS A 1 210 ? 19.864 -12.446 -33.655 1.00 47.41 210 HIS A CA 1
ATOM 1606 C C . HIS A 1 210 ? 20.946 -11.919 -34.594 1.00 47.41 210 HIS A C 1
ATOM 1608 O O . HIS A 1 210 ? 20.667 -11.105 -35.469 1.00 47.41 210 HIS A O 1
ATOM 1614 N N . SER A 1 211 ? 22.190 -12.310 -34.342 1.00 56.03 211 SER A N 1
ATOM 1615 C CA . SER A 1 211 ? 23.251 -12.267 -35.338 1.00 56.03 211 SER A CA 1
ATOM 1616 C C . SER A 1 211 ? 22.994 -13.426 -36.30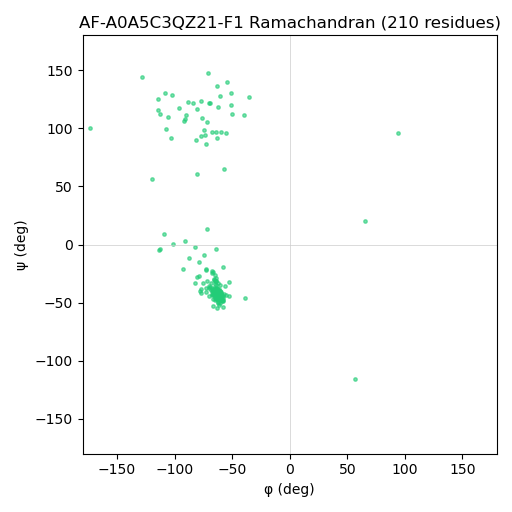1 1.00 56.03 211 SER A C 1
ATOM 1618 O O . SER A 1 211 ? 23.289 -14.573 -35.967 1.00 56.03 211 SER A O 1
ATOM 1620 N N . HIS A 1 212 ? 22.370 -13.115 -37.436 1.00 53.53 212 HIS A N 1
ATOM 1621 C CA . HIS A 1 212 ? 22.433 -13.931 -38.646 1.00 53.53 212 HIS A CA 1
ATOM 1622 C C . HIS A 1 212 ? 23.536 -13.383 -39.543 1.00 53.53 212 HIS A C 1
ATOM 1624 O O . HIS A 1 212 ? 23.671 -12.138 -39.586 1.00 53.53 212 HIS A O 1
#

Secondary structure (DSSP, 8-state):
-HHHHHHHHHHHHHHHHHHHHHHHHHHHHHHHHHHHHHHHHHH--STTEEEEE--HHHHHHHHHHHHHHHHHHHHHHHHHHHHHHHHHHHHHHHT------S--------HHHHHHHHHHHHHHHHHHHHHHHHHHHHHHHH-B--EEEEETTEEPPHHHHHHHHHHTT--SBGGG-HHHHHHHHHHHHHHHHHHHHHHHHHH---------

Radius of gyration: 25.84 Å; Cα contacts (8 Å, |Δi|>4): 176; chains: 1; bounding box: 66×27×77 Å

Organism: NCBI:txid1884261

pLDDT: mean 82.89, std 11.66, range [47.41, 97.94]

Foldseek 3Di:
DVVLLVVLLVLLVQLLVLLVVLLVLLVVVVVVVVVVLVVVVVVPPPPFKDKDWPCVQLNVLSVQLNVLSVVSNVLSVVVNVVSVVVVVVVVVVVPDPDDPDVPPPDPDPPDLVVLLVSLVVLLVSLVSNVVSLVSNVCCQVPDQRQIFMGGHNDTDPSVVVVVVCVVVVPDRHPVPVVSVVVSNPSVVSSSVSSNVSSVCSNPPDDPPDPPD

Nearest PDB structures (foldseek):
  8d9p-assembly1_A  TM=4.816E-01  e=1.289E-01  synthetic construct
  5vju-assembly1_A  TM=4.138E-01  e=3.125E-01  synthetic construct
  9crw-assembly1_F  TM=1.518E-01  e=1.275E+00  Candida albicans

Mean predicted aligned error: 7.69 Å

Sequence (212 aa):
MVSRAFALIFLLSHPFALGIIGLALGIVALQRLNEEQQRLNGFSSSPDVTFTMDQSDMFSASMSITVACGVITLWTTVSSVLLCMDHRRKHQRLGKPGKKLENEVSPRRRSGRSEKTQGAVYLILAAWLLASMVSLAVFYATGSRRVMAMTGTTILPDDIAEDARRALGLASAYKDIGPLKGVMIQPWFCIFWTTASGVYLLVSRPAHGHSH

Solvent-accessible surface area (backbone atoms only — not comparable to full-atom values): 11830 Å² total; per-residue (Å²): 115,69,70,59,58,53,53,49,52,58,41,45,50,51,28,32,55,43,14,51,53,46,34,52,52,42,52,55,50,53,51,53,52,51,51,53,52,50,53,56,56,66,71,42,78,51,95,48,50,50,77,49,64,80,48,65,66,62,50,51,29,51,49,47,38,26,51,41,26,46,50,50,24,52,53,38,50,53,52,51,52,54,52,52,52,54,51,51,55,56,58,59,60,74,71,63,84,85,78,94,66,95,76,72,76,75,82,79,92,60,67,68,64,56,44,38,53,54,11,51,50,31,41,54,52,25,51,50,40,48,52,31,46,51,53,41,49,51,50,65,74,70,40,63,72,58,59,44,36,26,48,74,91,43,74,55,60,64,69,61,39,51,50,54,34,56,74,68,67,52,74,71,42,69,82,76,45,69,71,54,59,55,66,62,55,54,54,55,56,30,37,53,36,30,35,52,40,11,52,50,37,57,66,58,69,73,85,72,76,83,85,124